Protein AF-A0A8D8L890-F1 (afdb_monomer_lite)

Organism: Culex pipiens (NCBI:txid7175)

Structure (mmCIF, N/CA/C/O backbone):
data_AF-A0A8D8L890-F1
#
_entry.id   AF-A0A8D8L890-F1
#
loop_
_atom_site.group_PDB
_atom_site.id
_atom_site.type_symbol
_atom_site.label_atom_id
_atom_site.label_alt_id
_atom_site.label_comp_id
_atom_site.label_asym_id
_atom_site.label_entity_id
_atom_site.label_seq_id
_atom_site.pdbx_PDB_ins_code
_atom_site.Cartn_x
_atom_site.Cartn_y
_atom_site.Cartn_z
_atom_site.occupancy
_atom_site.B_iso_or_equiv
_atom_site.auth_seq_id
_atom_site.auth_comp_id
_atom_site.auth_asym_id
_atom_site.auth_atom_id
_atom_site.pdbx_PDB_model_num
ATOM 1 N N . MET A 1 1 ? -13.512 -11.498 40.463 1.00 45.47 1 MET A N 1
ATOM 2 C CA . MET A 1 1 ? -13.436 -10.130 41.010 1.00 45.47 1 MET A CA 1
ATOM 3 C C . MET A 1 1 ? -12.310 -10.148 42.017 1.00 45.47 1 MET A C 1
ATOM 5 O O . MET A 1 1 ? -12.462 -10.772 43.056 1.00 45.47 1 MET A O 1
ATOM 9 N N . GLU A 1 2 ? -11.150 -9.631 41.629 1.00 59.88 2 GLU A N 1
ATOM 10 C CA . GLU A 1 2 ? -9.946 -9.632 42.463 1.00 59.88 2 GLU A CA 1
ATOM 11 C C . GLU A 1 2 ? -10.180 -8.802 43.730 1.00 59.88 2 GLU A C 1
ATOM 13 O O . GLU A 1 2 ? -10.903 -7.803 43.704 1.00 59.88 2 GLU A O 1
ATOM 18 N N . ASN A 1 3 ? -9.618 -9.264 44.846 1.00 72.50 3 ASN A N 1
ATOM 19 C CA . ASN A 1 3 ? -9.772 -8.661 46.165 1.00 72.50 3 ASN A CA 1
ATOM 20 C C . ASN A 1 3 ? -9.131 -7.269 46.182 1.00 72.50 3 ASN A C 1
ATOM 22 O O . ASN A 1 3 ? -7.937 -7.126 46.424 1.00 72.50 3 ASN A O 1
ATOM 26 N N . ILE A 1 4 ? -9.938 -6.246 45.911 1.00 77.44 4 ILE A N 1
ATOM 27 C CA . ILE A 1 4 ? -9.548 -4.845 46.071 1.00 77.44 4 ILE A CA 1
ATOM 28 C C . ILE A 1 4 ? -9.269 -4.629 47.567 1.00 77.44 4 ILE A C 1
ATOM 30 O O . ILE A 1 4 ? -10.195 -4.833 48.362 1.00 77.44 4 ILE A O 1
ATOM 34 N N . PRO A 1 5 ? -8.047 -4.246 47.977 1.00 76.25 5 PRO A N 1
ATOM 35 C CA . PRO A 1 5 ? -7.754 -3.976 49.381 1.00 76.25 5 PRO A CA 1
ATOM 36 C C . PRO A 1 5 ? -8.596 -2.788 49.853 1.00 76.25 5 PRO A C 1
ATOM 38 O O . PRO A 1 5 ? -8.708 -1.773 49.163 1.00 76.25 5 PRO A O 1
ATOM 41 N N . ARG A 1 6 ? -9.242 -2.927 51.013 1.00 79.00 6 ARG A N 1
ATOM 42 C CA . ARG A 1 6 ? -10.158 -1.901 51.545 1.00 79.00 6 ARG A CA 1
ATOM 43 C C . ARG A 1 6 ? -9.638 -1.224 52.806 1.00 79.00 6 ARG A C 1
ATOM 45 O O . ARG A 1 6 ? -10.144 -0.160 53.151 1.00 79.00 6 ARG A O 1
ATOM 52 N N . THR A 1 7 ? -8.657 -1.815 53.483 1.00 89.19 7 THR A N 1
ATOM 53 C CA . THR A 1 7 ? -8.049 -1.248 54.690 1.00 89.19 7 THR A CA 1
ATOM 54 C C . THR A 1 7 ? -6.657 -0.696 54.389 1.00 89.19 7 THR A C 1
ATOM 56 O O . THR A 1 7 ? -6.015 -1.086 53.414 1.00 89.19 7 THR A O 1
ATOM 59 N N . HIS A 1 8 ? -6.192 0.244 55.215 1.00 84.38 8 HIS A N 1
ATOM 60 C CA . HIS A 1 8 ? -4.873 0.858 55.052 1.00 84.38 8 HIS A CA 1
ATOM 61 C C . HIS A 1 8 ? -3.741 -0.176 55.159 1.00 84.38 8 HIS A C 1
ATOM 63 O O . HIS A 1 8 ? -2.825 -0.160 54.342 1.00 84.38 8 HIS A O 1
ATOM 69 N N . GLU A 1 9 ? -3.861 -1.122 56.092 1.00 89.06 9 GLU A N 1
ATOM 70 C CA . GLU A 1 9 ? -2.889 -2.200 56.300 1.00 89.06 9 GLU A CA 1
ATOM 71 C C . GLU A 1 9 ? -2.805 -3.144 55.088 1.00 89.06 9 GLU A C 1
ATOM 73 O O . GLU A 1 9 ? -1.706 -3.498 54.658 1.00 89.06 9 GLU A O 1
ATOM 78 N N . ASP A 1 10 ? -3.944 -3.481 54.469 1.00 87.31 10 ASP A N 1
ATOM 79 C CA . ASP A 1 10 ? -3.977 -4.311 53.256 1.00 87.31 10 ASP A CA 1
ATOM 80 C C . ASP A 1 10 ? -3.297 -3.614 52.066 1.00 87.31 10 ASP A C 1
ATOM 82 O O . ASP A 1 10 ? -2.598 -4.248 51.271 1.00 87.31 10 ASP A O 1
ATOM 86 N N . ILE A 1 11 ? -3.486 -2.295 51.943 1.00 88.62 11 ILE A N 1
ATOM 87 C CA . ILE A 1 11 ? -2.862 -1.483 50.892 1.00 88.62 11 ILE A CA 1
ATOM 88 C C . ILE A 1 11 ? -1.343 -1.431 51.101 1.00 88.62 11 ILE A C 1
ATOM 90 O O . ILE A 1 11 ? -0.586 -1.598 50.145 1.00 88.62 11 ILE A O 1
ATOM 94 N N . GLU A 1 12 ? -0.873 -1.244 52.335 1.00 91.56 12 GLU A N 1
ATOM 95 C CA . GLU A 1 12 ? 0.561 -1.234 52.642 1.00 91.56 12 GLU A CA 1
ATOM 96 C C . GLU A 1 12 ? 1.234 -2.589 52.392 1.00 91.56 12 GLU A C 1
ATOM 98 O O . GLU A 1 12 ? 2.345 -2.636 51.852 1.00 91.56 12 GLU A O 1
ATOM 103 N N . ALA A 1 13 ? 0.565 -3.691 52.742 1.00 90.31 13 ALA A N 1
ATOM 104 C CA . ALA A 1 13 ? 1.042 -5.038 52.441 1.00 90.31 13 ALA A CA 1
ATOM 105 C C . ALA A 1 13 ? 1.170 -5.251 50.924 1.00 90.31 13 ALA A C 1
ATOM 107 O O . ALA A 1 13 ? 2.227 -5.663 50.442 1.00 90.31 13 ALA A O 1
ATOM 108 N N . GLN A 1 14 ? 0.151 -4.855 50.154 1.00 88.62 14 GLN A N 1
ATOM 109 C CA . GLN A 1 14 ? 0.188 -4.952 48.696 1.00 88.62 14 GLN A CA 1
ATOM 110 C C . GLN A 1 14 ? 1.292 -4.078 48.079 1.00 88.62 14 GLN A C 1
ATOM 112 O O . GLN A 1 14 ? 1.954 -4.497 47.130 1.00 88.62 14 GLN A O 1
ATOM 117 N N . ILE A 1 15 ? 1.531 -2.876 48.615 1.00 92.25 15 ILE A N 1
ATOM 118 C CA . ILE A 1 15 ? 2.613 -1.999 48.148 1.00 92.25 15 ILE A CA 1
ATOM 119 C C . ILE A 1 15 ? 3.979 -2.657 48.376 1.00 92.25 15 ILE A C 1
ATOM 121 O O . ILE A 1 15 ? 4.809 -2.636 47.463 1.00 92.25 15 ILE A O 1
ATOM 125 N N . ARG A 1 16 ? 4.218 -3.275 49.543 1.00 92.75 16 ARG A N 1
ATOM 126 C CA . ARG A 1 16 ? 5.471 -4.011 49.800 1.00 92.75 16 ARG A CA 1
ATOM 127 C C . ARG A 1 16 ? 5.656 -5.175 48.829 1.00 92.75 16 ARG A C 1
ATOM 129 O O . ARG A 1 16 ? 6.749 -5.326 48.284 1.00 92.75 16 ARG A O 1
ATOM 136 N N . ASP A 1 17 ? 4.597 -5.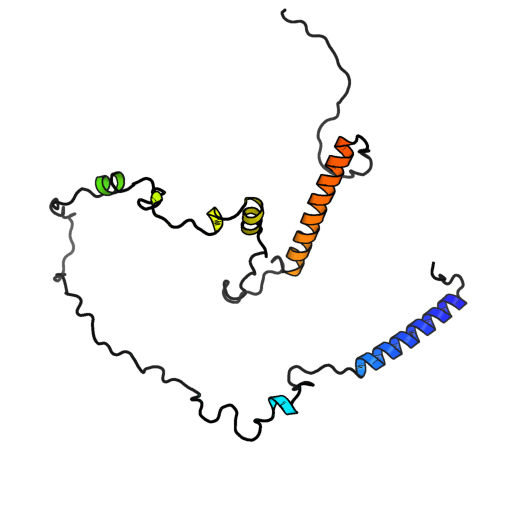932 48.561 1.00 92.25 17 ASP A N 1
ATOM 137 C CA . ASP A 1 17 ? 4.635 -7.063 47.627 1.00 92.25 17 ASP A CA 1
ATOM 138 C C . ASP A 1 17 ? 4.877 -6.625 46.176 1.00 92.25 17 ASP A C 1
ATOM 140 O O . ASP A 1 17 ? 5.587 -7.285 45.418 1.00 92.25 17 ASP A O 1
ATOM 144 N N . ILE A 1 18 ? 4.310 -5.491 45.760 1.00 93.38 18 ILE A N 1
ATOM 145 C CA . ILE A 1 18 ? 4.567 -4.922 44.431 1.00 93.38 18 ILE A CA 1
ATOM 146 C C . ILE A 1 18 ? 6.019 -4.439 44.332 1.00 93.38 18 ILE A C 1
ATOM 148 O O . ILE A 1 18 ? 6.672 -4.640 43.305 1.00 93.38 18 ILE A O 1
ATOM 152 N N . GLN A 1 19 ? 6.552 -3.824 45.390 1.00 93.56 19 GLN A N 1
ATOM 153 C CA . GLN A 1 19 ? 7.936 -3.351 45.418 1.00 93.56 19 GLN A CA 1
ATOM 154 C C . GLN A 1 19 ? 8.950 -4.503 45.395 1.00 93.56 19 GLN A C 1
ATOM 156 O O . GLN A 1 19 ? 9.943 -4.406 44.668 1.00 93.56 19 GLN A O 1
ATOM 161 N N . SER A 1 20 ? 8.705 -5.596 46.127 1.00 94.00 20 SER A N 1
ATOM 162 C CA . SER A 1 20 ? 9.570 -6.784 46.101 1.00 94.00 20 SER A CA 1
ATOM 163 C C . SER A 1 20 ? 9.571 -7.443 44.720 1.00 94.00 20 SER A C 1
ATOM 165 O O . SER A 1 20 ? 10.640 -7.613 44.131 1.00 94.00 20 SER A O 1
ATOM 167 N N . LYS A 1 21 ? 8.391 -7.673 44.128 1.00 92.44 21 LYS A N 1
ATOM 168 C CA . LYS A 1 21 ? 8.256 -8.221 42.767 1.00 92.44 21 LYS A CA 1
ATOM 169 C C . LYS A 1 21 ? 8.934 -7.351 41.715 1.00 92.44 21 LYS A C 1
ATOM 171 O O . LYS A 1 21 ? 9.620 -7.857 40.832 1.00 92.44 21 LYS A O 1
ATOM 176 N N . LYS A 1 22 ? 8.795 -6.025 41.809 1.00 92.88 22 LYS A N 1
ATOM 177 C CA . LYS A 1 22 ? 9.459 -5.099 40.879 1.00 92.88 22 LYS A CA 1
ATOM 178 C C . LYS A 1 22 ? 10.984 -5.191 40.980 1.00 92.88 22 LYS A C 1
ATOM 180 O O . LYS A 1 22 ? 11.665 -5.117 39.958 1.00 92.88 22 LYS A O 1
ATOM 185 N N . LYS A 1 23 ? 11.522 -5.359 42.191 1.00 92.19 23 LYS A N 1
ATOM 186 C CA . LYS A 1 23 ? 12.962 -5.538 42.412 1.00 92.19 23 LYS A CA 1
ATOM 187 C C . LYS A 1 23 ? 13.462 -6.854 41.813 1.00 92.19 23 LYS A C 1
ATOM 189 O O . LYS A 1 23 ? 14.513 -6.852 41.183 1.00 92.19 23 LYS A O 1
ATOM 194 N N . GLU A 1 24 ? 12.707 -7.938 41.964 1.00 89.44 24 GLU A N 1
ATOM 195 C CA . GLU A 1 24 ? 13.025 -9.241 41.363 1.00 89.44 24 GLU A CA 1
ATOM 196 C C . GLU A 1 24 ? 13.014 -9.181 39.832 1.00 89.44 24 GLU A C 1
ATOM 198 O O . GLU A 1 24 ? 13.992 -9.577 39.203 1.00 89.44 24 GLU A O 1
ATOM 203 N N . ILE A 1 25 ? 11.978 -8.588 39.229 1.00 86.12 25 ILE A N 1
ATOM 204 C CA . ILE A 1 25 ? 11.881 -8.419 37.769 1.00 86.12 25 ILE A CA 1
ATOM 205 C C . ILE A 1 25 ? 13.034 -7.559 37.239 1.00 86.12 25 ILE A C 1
ATOM 207 O O . ILE A 1 25 ? 13.639 -7.888 36.223 1.00 86.12 25 ILE A O 1
ATOM 211 N N . SER A 1 26 ? 13.375 -6.470 37.934 1.00 83.88 26 SER A N 1
ATOM 212 C CA . SER A 1 26 ? 14.495 -5.611 37.541 1.00 83.88 26 SER A CA 1
ATOM 213 C C . SER A 1 26 ? 15.850 -6.305 37.690 1.00 83.88 26 SER A C 1
ATOM 215 O O . SER A 1 26 ? 16.759 -6.005 36.921 1.00 83.88 26 SER A O 1
ATOM 217 N N . ALA A 1 27 ? 16.007 -7.193 38.674 1.00 82.81 27 ALA A N 1
ATOM 218 C CA . ALA A 1 27 ? 17.222 -7.980 38.848 1.00 82.81 27 ALA A CA 1
ATOM 219 C C . ALA A 1 27 ? 17.349 -9.059 37.766 1.00 82.81 27 ALA A C 1
ATOM 221 O O . ALA A 1 27 ? 18.455 -9.309 37.295 1.00 82.81 27 ALA A O 1
ATOM 222 N N . GLU A 1 28 ? 16.237 -9.661 37.343 1.00 78.56 28 GLU A N 1
ATOM 223 C CA . GLU A 1 28 ? 16.225 -10.650 36.264 1.00 78.56 28 GLU A CA 1
ATOM 224 C C . GLU A 1 28 ? 16.489 -9.999 34.900 1.00 78.56 28 GLU A C 1
ATOM 226 O O . GLU A 1 28 ? 17.364 -10.444 34.162 1.00 78.56 28 GLU A O 1
ATOM 231 N N . ALA A 1 29 ? 15.862 -8.852 34.626 1.00 76.31 29 ALA A N 1
ATOM 232 C CA . ALA A 1 29 ? 16.130 -8.056 33.428 1.00 76.31 29 ALA A CA 1
ATOM 233 C C . ALA A 1 29 ? 17.578 -7.528 33.357 1.00 76.31 29 ALA A C 1
ATOM 235 O O . ALA A 1 29 ? 18.082 -7.255 32.275 1.00 76.31 29 ALA A O 1
ATOM 236 N N . ALA A 1 30 ? 18.265 -7.384 34.496 1.00 72.62 30 ALA A N 1
ATOM 237 C CA . ALA A 1 30 ? 19.676 -6.996 34.536 1.00 72.62 30 ALA A CA 1
ATOM 238 C C . ALA A 1 30 ? 20.644 -8.168 34.275 1.00 72.62 30 ALA A C 1
ATOM 240 O O . ALA A 1 30 ? 21.813 -7.930 33.955 1.00 72.62 30 ALA A O 1
ATOM 241 N N . LYS A 1 31 ? 20.187 -9.418 34.436 1.00 71.75 31 LYS A N 1
ATOM 242 C CA . LYS A 1 31 ? 20.950 -10.621 34.064 1.00 71.75 31 LYS A CA 1
ATOM 243 C C . LYS A 1 31 ? 20.852 -10.892 32.567 1.00 71.75 31 LYS A C 1
ATOM 245 O O . LYS A 1 31 ? 21.854 -11.281 31.975 1.00 71.75 31 LYS A O 1
ATOM 250 N N . ASP A 1 32 ? 19.700 -10.599 31.968 1.00 70.31 32 ASP A N 1
ATOM 251 C CA . ASP A 1 32 ? 19.502 -10.568 30.518 1.00 70.31 32 ASP A CA 1
ATOM 252 C C . ASP A 1 32 ? 20.129 -9.298 29.923 1.00 70.31 32 ASP A C 1
ATOM 254 O O . ASP A 1 32 ? 19.474 -8.358 29.466 1.00 70.31 32 ASP A O 1
ATOM 258 N N . LYS A 1 33 ? 21.462 -9.250 29.939 1.00 67.38 33 LYS A N 1
ATOM 259 C CA . LYS A 1 33 ? 22.203 -8.317 29.095 1.00 67.38 33 LYS A CA 1
ATOM 260 C C . LYS A 1 33 ? 22.031 -8.811 27.665 1.00 67.38 33 LYS A C 1
ATOM 262 O O . LYS A 1 33 ? 22.733 -9.718 27.234 1.00 67.38 33 LYS A O 1
ATOM 267 N N . GLY A 1 34 ? 21.041 -8.261 26.967 1.00 68.44 34 GLY A N 1
ATOM 268 C CA . GLY A 1 34 ? 20.844 -8.523 25.546 1.00 68.44 34 GLY A CA 1
ATOM 269 C C . GLY A 1 34 ? 22.137 -8.320 24.749 1.00 68.44 34 GLY A C 1
ATOM 270 O O . GLY A 1 34 ? 23.074 -7.657 25.193 1.00 68.44 34 GLY A O 1
ATOM 271 N N . VAL A 1 35 ? 22.185 -8.891 23.553 1.00 72.69 35 VAL A N 1
ATOM 272 C CA . VAL A 1 35 ? 23.368 -8.837 22.689 1.00 72.69 35 VAL A CA 1
ATOM 273 C C . VAL A 1 35 ? 23.616 -7.426 22.159 1.00 72.69 35 VAL A C 1
ATOM 275 O O . VAL A 1 35 ? 22.732 -6.804 21.565 1.00 72.69 35 VAL A O 1
ATOM 278 N N . GLY A 1 36 ? 24.819 -6.904 22.411 1.00 76.25 36 GLY A N 1
ATOM 279 C CA . GLY A 1 36 ? 25.240 -5.582 21.957 1.00 76.25 36 GLY A CA 1
ATOM 280 C C . GLY A 1 36 ? 25.431 -5.525 20.440 1.00 76.25 36 GLY A C 1
ATOM 281 O O . GLY A 1 36 ? 25.786 -6.512 19.809 1.00 76.25 36 GLY A O 1
ATOM 282 N N . LEU A 1 37 ? 25.248 -4.344 19.841 1.00 71.00 37 LEU A N 1
ATOM 283 C CA . LEU A 1 37 ? 25.348 -4.134 18.384 1.00 71.00 37 LEU A CA 1
ATOM 284 C C . LEU A 1 37 ? 26.712 -4.535 17.782 1.00 71.00 37 LEU A C 1
ATOM 286 O O . LEU A 1 37 ? 26.797 -4.861 16.603 1.00 71.00 37 LEU A O 1
ATOM 290 N N . LEU A 1 38 ? 27.773 -4.490 18.587 1.00 65.69 38 LEU A N 1
ATOM 291 C CA . LEU A 1 38 ? 29.140 -4.866 18.207 1.00 65.69 38 LEU A CA 1
ATOM 292 C C . LEU A 1 38 ? 29.535 -6.266 18.697 1.00 65.69 38 LEU A C 1
ATOM 294 O O . LEU A 1 38 ? 30.651 -6.708 18.443 1.00 65.69 38 LEU A O 1
ATOM 298 N N . GLU A 1 39 ? 28.650 -6.946 19.420 1.00 67.00 39 GLU A N 1
ATOM 299 C CA . GLU A 1 39 ? 28.920 -8.247 20.012 1.00 67.00 39 GLU A CA 1
ATOM 300 C C . GLU A 1 39 ? 28.276 -9.325 19.140 1.00 67.00 39 GLU A C 1
ATOM 302 O O . GLU 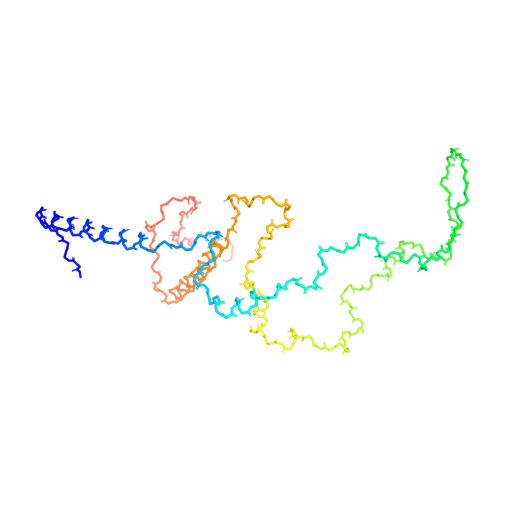A 1 39 ? 27.071 -9.307 18.873 1.00 67.00 39 GLU A O 1
ATOM 307 N N . SER A 1 40 ? 29.087 -10.261 18.647 1.00 63.84 40 SER A N 1
ATOM 308 C CA . SER A 1 40 ? 28.571 -11.444 17.966 1.00 63.84 40 SER A CA 1
ATOM 309 C C . SER A 1 40 ? 27.760 -12.232 18.986 1.00 63.84 40 SER A C 1
ATOM 311 O O . SER A 1 40 ? 28.323 -12.793 19.923 1.00 63.84 40 SER A O 1
ATOM 313 N N . GLY A 1 41 ? 26.439 -12.187 18.848 1.00 70.56 41 GLY A N 1
ATOM 314 C CA . GLY A 1 41 ? 25.532 -12.791 19.810 1.00 70.56 41 GLY A CA 1
ATOM 315 C C . GLY A 1 41 ? 25.616 -14.313 19.915 1.00 70.56 41 GLY A C 1
ATOM 316 O O . GLY A 1 41 ? 26.536 -14.945 19.407 1.00 70.56 41 GLY A O 1
ATOM 317 N N . TYR A 1 42 ? 24.608 -14.909 20.550 1.00 68.19 42 TYR A N 1
ATOM 318 C CA . TYR A 1 42 ? 24.476 -16.356 20.769 1.00 68.19 42 TYR A CA 1
ATOM 319 C C . TYR A 1 42 ? 24.093 -17.132 19.494 1.00 68.19 42 TYR A C 1
ATOM 321 O O . TYR A 1 42 ? 23.112 -17.872 19.476 1.00 68.19 42 TYR A O 1
ATOM 329 N N . TYR A 1 43 ? 24.817 -16.918 18.400 1.00 72.31 43 TYR A N 1
ATOM 330 C CA . TYR A 1 43 ? 24.648 -17.682 17.167 1.00 72.31 43 TYR A CA 1
ATOM 331 C C . TYR A 1 43 ? 25.475 -18.970 17.236 1.00 72.31 43 TYR A C 1
ATOM 333 O O . TYR A 1 43 ? 26.487 -18.998 17.934 1.00 72.31 43 TYR A O 1
ATOM 341 N N . ASP A 1 44 ? 25.068 -20.009 16.493 1.00 70.94 44 ASP A N 1
ATOM 342 C CA . ASP A 1 44 ? 25.800 -21.279 16.354 1.00 70.94 44 ASP A CA 1
ATOM 343 C C . ASP A 1 44 ? 27.157 -21.044 15.664 1.00 70.94 44 ASP A C 1
ATOM 345 O O . ASP A 1 44 ? 27.342 -21.313 14.473 1.00 70.94 44 ASP A O 1
ATOM 349 N N . ALA A 1 45 ? 28.116 -20.488 16.405 1.00 68.12 45 ALA A N 1
ATOM 350 C CA . ALA A 1 45 ? 29.470 -20.225 15.941 1.00 68.12 45 ALA A CA 1
ATOM 351 C C . ALA A 1 45 ? 30.111 -21.529 15.460 1.00 68.12 45 ALA A C 1
ATOM 353 O O . ALA A 1 45 ? 30.739 -21.566 14.421 1.00 68.12 45 ALA A O 1
ATOM 354 N N . ASP A 1 46 ? 29.829 -22.647 16.105 1.00 67.44 46 ASP A N 1
ATOM 355 C CA . ASP A 1 46 ? 30.323 -23.969 15.733 1.00 67.44 46 ASP A CA 1
ATOM 356 C C . ASP A 1 46 ? 29.903 -24.372 14.303 1.00 67.44 46 ASP A C 1
ATOM 358 O O . ASP A 1 46 ? 30.625 -25.088 13.607 1.00 67.44 46 ASP A O 1
ATOM 362 N N . LEU A 1 47 ? 28.741 -23.886 13.847 1.00 69.81 47 LEU A N 1
ATOM 363 C CA . LEU A 1 47 ? 28.180 -24.169 12.526 1.00 69.81 47 LEU A CA 1
ATOM 364 C C . LEU A 1 47 ? 28.615 -23.140 11.469 1.00 69.81 47 LEU A C 1
ATOM 366 O O . LEU A 1 47 ? 28.834 -23.500 10.313 1.00 69.81 47 LEU A O 1
ATOM 370 N N . TYR A 1 48 ? 28.764 -21.867 11.852 1.00 69.00 48 TYR A N 1
ATOM 371 C CA . TYR A 1 48 ? 29.056 -20.751 10.933 1.00 69.00 48 TYR A CA 1
ATOM 372 C C . TYR A 1 48 ? 30.513 -20.235 10.978 1.00 69.00 48 TYR A C 1
ATOM 374 O O . TYR A 1 48 ? 30.946 -19.484 10.091 1.00 69.00 48 TYR A O 1
ATOM 382 N N . ASP A 1 49 ? 31.282 -20.648 11.983 1.00 64.31 49 ASP A N 1
ATOM 383 C CA . ASP A 1 49 ? 32.708 -20.370 12.210 1.00 64.31 49 ASP A CA 1
ATOM 384 C C . ASP A 1 49 ? 33.605 -21.573 11.871 1.00 64.31 49 ASP A C 1
ATOM 386 O O . ASP A 1 49 ? 34.827 -21.473 11.890 1.00 64.31 49 ASP A O 1
ATOM 390 N N . GLY A 1 50 ? 33.030 -22.686 11.394 1.00 56.22 50 GLY A N 1
ATOM 391 C CA . GLY A 1 50 ? 33.766 -23.820 10.806 1.00 56.22 50 GLY A CA 1
ATOM 392 C C . GLY A 1 50 ? 34.626 -23.476 9.571 1.00 56.22 50 GLY A C 1
ATOM 393 O O . GLY A 1 50 ? 35.260 -24.355 8.991 1.00 56.22 50 GLY A O 1
ATOM 394 N N . ALA A 1 51 ? 34.676 -22.200 9.177 1.00 57.53 51 ALA A N 1
ATOM 395 C CA . ALA A 1 51 ? 35.570 -21.638 8.167 1.00 57.53 51 ALA A CA 1
ATOM 396 C C . ALA A 1 51 ? 36.577 -20.615 8.745 1.00 57.53 51 ALA A C 1
ATOM 398 O O . ALA A 1 51 ? 37.169 -19.849 7.993 1.00 57.53 51 ALA A O 1
ATOM 399 N N . ALA A 1 52 ? 36.815 -20.590 10.061 1.00 57.81 52 ALA A N 1
ATOM 400 C CA . ALA A 1 52 ? 37.811 -19.719 10.702 1.00 57.81 52 ALA A CA 1
ATOM 401 C C . ALA A 1 52 ? 39.279 -20.092 10.402 1.00 57.81 52 ALA A C 1
ATOM 403 O O . ALA A 1 52 ? 40.195 -19.420 10.866 1.00 57.81 52 ALA A O 1
ATOM 404 N N . GLY A 1 53 ? 39.531 -21.160 9.635 1.00 58.12 53 GLY A N 1
ATOM 405 C CA . GLY A 1 53 ? 40.887 -21.585 9.260 1.00 58.12 53 GLY A CA 1
ATOM 406 C C . GLY A 1 53 ? 41.358 -21.127 7.876 1.00 58.12 53 GLY A C 1
ATOM 407 O O . GLY A 1 53 ? 42.555 -21.175 7.604 1.00 58.12 53 GLY A O 1
ATOM 408 N N . LYS A 1 54 ? 40.446 -20.713 6.991 1.00 62.22 54 LYS A N 1
ATOM 409 C CA . LYS A 1 54 ? 40.756 -20.220 5.640 1.00 62.22 54 LYS A CA 1
ATOM 410 C C . LYS A 1 54 ? 39.799 -19.085 5.353 1.00 62.22 54 LYS A C 1
ATOM 412 O O . LYS A 1 54 ? 38.589 -19.291 5.415 1.00 62.22 54 LYS A O 1
ATOM 417 N N . GLY A 1 55 ? 40.334 -17.883 5.157 1.00 68.56 55 GLY A N 1
ATOM 418 C CA . GLY A 1 55 ? 39.533 -16.666 5.100 1.00 68.56 55 GLY A CA 1
ATOM 419 C C . GLY A 1 55 ? 38.373 -16.854 4.128 1.00 68.56 55 GLY A C 1
ATOM 420 O O . GLY A 1 55 ? 38.583 -17.256 2.990 1.00 68.56 55 GLY A O 1
ATOM 421 N N . LYS A 1 56 ? 37.143 -16.547 4.552 1.00 69.19 56 LYS A N 1
ATOM 422 C CA . LYS A 1 56 ? 35.931 -16.639 3.707 1.00 69.19 56 LYS A CA 1
ATOM 423 C C . LYS A 1 56 ? 36.060 -15.831 2.398 1.00 69.19 56 LYS A C 1
ATOM 425 O O . LYS A 1 56 ? 35.276 -16.003 1.474 1.00 69.19 56 LYS A O 1
ATOM 430 N N . TYR A 1 57 ? 37.061 -14.955 2.359 1.00 71.19 57 TYR A N 1
ATOM 431 C CA . TYR A 1 57 ? 37.426 -14.013 1.311 1.00 71.19 57 TYR A CA 1
ATOM 432 C C . TYR A 1 57 ? 38.766 -14.354 0.615 1.00 71.19 57 TYR A C 1
ATOM 434 O O . TYR A 1 57 ? 39.198 -13.600 -0.254 1.00 71.19 57 TYR A O 1
ATOM 442 N N . GLU A 1 58 ? 39.438 -15.464 0.950 1.00 74.25 58 GLU A N 1
ATOM 443 C CA . GLU A 1 58 ? 40.618 -15.928 0.202 1.00 74.25 58 GLU A CA 1
ATOM 444 C C . GLU A 1 58 ? 40.205 -16.308 -1.228 1.00 74.25 58 GLU A C 1
ATOM 446 O O . GLU A 1 58 ? 39.438 -17.245 -1.436 1.00 74.25 58 GLU A O 1
ATOM 451 N N . GLY A 1 59 ? 40.705 -15.563 -2.219 1.00 75.19 59 GLY A N 1
ATOM 452 C CA . GLY A 1 59 ? 40.431 -15.788 -3.645 1.00 75.19 59 GLY A CA 1
ATOM 453 C C . GLY A 1 59 ? 39.408 -14.838 -4.269 1.00 75.19 59 GLY A C 1
ATOM 454 O O . GLY A 1 59 ? 39.221 -14.875 -5.484 1.00 75.19 59 GLY A O 1
ATOM 455 N N . TYR A 1 60 ? 38.790 -13.954 -3.483 1.00 80.44 60 TYR A N 1
ATOM 456 C CA . TYR A 1 60 ? 37.948 -12.894 -4.031 1.00 80.44 60 TYR A CA 1
ATOM 457 C C . TYR A 1 60 ? 38.777 -11.654 -4.355 1.00 80.44 60 TYR A C 1
ATOM 459 O O . TYR A 1 60 ? 39.626 -11.219 -3.576 1.00 80.44 60 TYR A O 1
ATOM 467 N N . VAL A 1 61 ? 38.498 -11.066 -5.513 1.00 78.56 61 VAL A N 1
ATOM 468 C CA . VAL A 1 61 ? 39.062 -9.783 -5.922 1.00 78.56 61 VAL A CA 1
ATOM 469 C C . VAL A 1 61 ? 38.292 -8.678 -5.198 1.00 78.56 61 VAL A C 1
ATOM 471 O O . VAL A 1 61 ? 37.079 -8.559 -5.345 1.00 78.56 61 VAL A O 1
ATOM 474 N N . THR A 1 62 ? 38.985 -7.876 -4.391 1.00 77.12 62 THR A N 1
ATOM 475 C CA . THR A 1 62 ? 38.372 -6.820 -3.565 1.00 77.12 62 THR A CA 1
ATOM 476 C C . THR A 1 62 ? 38.160 -5.494 -4.302 1.00 77.12 62 THR A C 1
ATOM 478 O O . THR A 1 62 ? 37.627 -4.555 -3.716 1.00 77.12 62 THR A O 1
ATOM 481 N N . SER A 1 63 ? 38.535 -5.399 -5.583 1.00 78.06 63 SER A N 1
ATOM 482 C CA . SER A 1 63 ? 38.266 -4.230 -6.429 1.00 78.06 63 SER A CA 1
ATOM 483 C C . SER A 1 63 ? 38.242 -4.582 -7.918 1.00 78.06 63 SER A C 1
ATOM 485 O O . SER A 1 63 ? 39.176 -5.210 -8.412 1.00 78.06 63 SER A O 1
ATOM 487 N N . ILE A 1 64 ? 37.219 -4.121 -8.640 1.00 74.62 64 ILE A N 1
ATOM 488 C CA . ILE A 1 64 ? 37.128 -4.199 -10.107 1.00 74.62 64 ILE A CA 1
ATOM 489 C C . ILE A 1 64 ? 37.783 -2.937 -10.691 1.00 74.62 64 ILE A C 1
ATOM 491 O O . ILE A 1 64 ? 37.587 -1.843 -10.157 1.00 74.62 64 ILE A O 1
ATOM 495 N N . ALA A 1 65 ? 38.593 -3.083 -11.744 1.00 74.81 65 ALA A N 1
ATOM 496 C CA . ALA A 1 65 ? 39.238 -1.956 -12.411 1.00 74.81 65 ALA A CA 1
ATOM 497 C C . ALA A 1 65 ? 38.169 -1.028 -13.032 1.00 74.81 65 ALA A C 1
ATOM 499 O O . ALA A 1 65 ? 37.288 -1.528 -13.726 1.00 74.81 65 ALA A O 1
ATOM 500 N N . PRO A 1 66 ? 38.218 0.303 -12.832 1.00 67.81 66 PRO A N 1
ATOM 501 C CA . PRO A 1 66 ? 37.173 1.206 -13.326 1.00 67.81 66 PRO A CA 1
ATOM 502 C C . PRO A 1 66 ? 37.107 1.386 -14.851 1.00 67.81 66 PRO A C 1
ATOM 504 O O . PRO A 1 66 ? 36.353 2.246 -15.295 1.00 67.81 66 PRO A O 1
ATOM 507 N N . ASN A 1 67 ? 37.938 0.695 -15.640 1.00 62.03 67 ASN A N 1
ATOM 508 C CA . ASN A 1 67 ? 38.184 1.086 -17.030 1.00 62.03 67 ASN A CA 1
ATOM 509 C C . ASN A 1 67 ? 38.530 -0.067 -17.991 1.00 62.03 67 ASN A C 1
ATOM 511 O O . ASN A 1 67 ? 39.239 0.177 -18.963 1.00 62.03 67 ASN A O 1
ATOM 515 N N . ASP A 1 68 ? 38.080 -1.290 -17.711 1.00 63.78 68 ASP A N 1
ATOM 516 C CA . ASP A 1 68 ? 38.151 -2.393 -18.682 1.00 63.78 68 ASP A CA 1
ATOM 517 C C . ASP A 1 68 ? 36.762 -2.555 -19.320 1.00 63.78 68 ASP A C 1
ATOM 519 O O . ASP A 1 68 ? 35.768 -2.627 -18.596 1.00 63.78 68 ASP A O 1
ATOM 523 N N . ASP A 1 69 ? 36.730 -2.568 -20.654 1.00 56.91 69 ASP A N 1
ATOM 524 C CA . ASP A 1 69 ? 35.580 -2.781 -21.553 1.00 56.91 69 ASP A CA 1
ATOM 525 C C . ASP A 1 69 ? 34.770 -1.541 -21.995 1.00 56.91 69 ASP A C 1
ATOM 527 O O . ASP A 1 69 ? 33.541 -1.493 -21.922 1.00 56.91 69 ASP A O 1
ATOM 531 N N . VAL A 1 70 ? 35.464 -0.557 -22.573 1.00 52.34 70 VAL A N 1
ATOM 532 C CA . VAL A 1 70 ? 34.943 0.163 -23.754 1.00 52.34 70 VAL A CA 1
ATOM 533 C C . VAL A 1 70 ? 35.768 -0.278 -24.961 1.00 52.34 70 VAL A C 1
ATOM 535 O O . VAL A 1 70 ? 36.670 0.429 -25.405 1.00 52.34 70 VAL A O 1
ATOM 538 N N . ASP A 1 71 ? 35.485 -1.489 -25.446 1.00 51.59 71 ASP A N 1
ATOM 539 C CA . ASP A 1 71 ? 35.745 -1.845 -26.842 1.00 51.59 71 ASP A CA 1
ATOM 540 C C . ASP A 1 71 ? 34.827 -0.954 -27.694 1.00 51.59 71 ASP A C 1
ATOM 542 O O . ASP A 1 71 ? 33.625 -1.191 -27.818 1.00 51.59 71 ASP A O 1
ATOM 546 N N . ASP A 1 72 ? 35.396 0.146 -28.182 1.00 54.91 72 ASP A N 1
ATOM 547 C CA . ASP A 1 72 ? 34.780 1.127 -29.081 1.00 54.91 72 ASP A CA 1
ATOM 548 C C . ASP A 1 72 ? 34.899 0.637 -30.533 1.00 54.91 72 ASP A C 1
ATOM 550 O O . ASP A 1 72 ? 35.519 1.277 -31.381 1.00 54.91 72 ASP A O 1
ATOM 554 N N . ASP A 1 73 ? 34.340 -0.543 -30.797 1.00 54.22 73 ASP A N 1
ATOM 555 C CA . ASP A 1 73 ? 34.134 -1.065 -32.142 1.00 54.22 73 ASP A CA 1
ATOM 556 C C . ASP A 1 73 ? 32.620 -1.085 -32.424 1.00 54.22 73 ASP A C 1
ATOM 558 O O . ASP A 1 73 ? 31.860 -1.751 -31.726 1.00 54.22 73 ASP A O 1
ATOM 562 N N . GLU A 1 74 ? 32.216 -0.377 -33.490 1.00 49.97 74 GLU A N 1
ATOM 563 C CA . GLU A 1 74 ? 30.933 -0.480 -34.219 1.00 49.97 74 GLU A CA 1
ATOM 564 C C . GLU A 1 74 ? 29.797 0.514 -33.870 1.00 49.97 74 GLU A C 1
ATOM 566 O O . GLU A 1 74 ? 28.774 0.135 -33.310 1.00 49.97 74 GLU A O 1
ATOM 571 N N . ASP A 1 75 ? 29.890 1.758 -34.373 1.00 44.25 75 ASP A N 1
ATOM 572 C CA . ASP A 1 75 ? 28.768 2.411 -35.090 1.00 44.25 75 ASP A CA 1
ATOM 573 C C . ASP A 1 75 ? 29.274 3.570 -35.982 1.00 44.25 75 ASP A C 1
ATOM 575 O O . ASP A 1 75 ? 29.216 4.749 -35.628 1.00 44.25 75 ASP A O 1
ATOM 579 N N . ASP A 1 76 ? 29.770 3.248 -37.183 1.00 43.25 76 ASP A N 1
ATOM 580 C CA . ASP A 1 76 ? 29.929 4.221 -38.276 1.00 43.25 76 ASP A CA 1
ATOM 581 C C . ASP A 1 76 ? 28.539 4.638 -38.807 1.00 43.25 76 ASP A C 1
ATOM 583 O O . ASP A 1 76 ? 28.095 4.270 -39.901 1.00 43.25 76 ASP A O 1
ATOM 587 N N . GLY A 1 77 ? 27.821 5.436 -38.019 1.00 43.53 77 GLY A N 1
ATOM 588 C CA . GLY A 1 77 ? 26.619 6.143 -38.439 1.00 43.53 77 GLY A CA 1
ATOM 589 C C . GLY A 1 77 ? 26.958 7.250 -39.445 1.00 43.53 77 GLY A C 1
ATOM 590 O O . GLY A 1 77 ? 27.387 8.340 -39.074 1.00 43.53 77 GLY A O 1
ATOM 591 N N . MET A 1 78 ? 26.745 6.973 -40.736 1.00 40.75 78 MET A N 1
ATOM 592 C CA . MET A 1 78 ? 26.806 7.904 -41.880 1.00 40.75 78 MET A CA 1
ATOM 593 C C . MET A 1 78 ? 26.568 9.399 -41.540 1.00 40.75 78 MET A C 1
ATOM 595 O O . MET A 1 78 ? 25.453 9.771 -41.154 1.00 40.75 78 MET A O 1
ATOM 599 N N . PRO A 1 79 ? 27.519 10.316 -41.820 1.00 43.44 79 PRO A N 1
ATOM 600 C CA . PRO A 1 79 ? 27.274 11.750 -41.713 1.00 43.44 79 PRO A CA 1
ATOM 601 C C . PRO A 1 79 ? 26.473 12.252 -42.927 1.00 43.44 79 PRO A C 1
ATOM 603 O O . PRO A 1 79 ? 27.025 12.669 -43.947 1.00 43.44 79 PRO A O 1
ATOM 606 N N . MET A 1 80 ? 25.142 12.269 -42.819 1.00 47.50 80 MET A N 1
ATOM 607 C CA . MET A 1 80 ? 24.291 13.032 -43.740 1.00 47.50 80 MET A CA 1
ATOM 608 C C . MET A 1 80 ? 24.492 14.539 -43.513 1.00 47.50 80 MET A C 1
ATOM 610 O O . MET A 1 80 ? 23.876 15.157 -42.649 1.00 47.50 80 MET A O 1
ATOM 614 N N . GLY A 1 81 ? 25.391 15.114 -44.314 1.00 52.09 81 GLY A N 1
ATOM 615 C CA . GLY A 1 81 ? 25.394 16.495 -44.802 1.00 52.09 81 GLY A CA 1
ATOM 616 C C . GLY A 1 81 ? 24.858 17.586 -43.872 1.00 52.09 81 GLY A C 1
ATOM 617 O O . GLY A 1 81 ? 23.761 18.101 -44.085 1.00 52.09 81 GLY A O 1
ATOM 618 N N . ARG A 1 82 ? 25.690 18.066 -42.943 1.00 45.19 82 ARG A N 1
ATOM 619 C CA . ARG A 1 82 ? 25.551 19.421 -42.387 1.00 45.19 82 ARG A CA 1
ATOM 620 C C . ARG A 1 82 ? 26.821 20.218 -42.661 1.00 45.19 82 ARG A C 1
ATOM 622 O O . ARG A 1 82 ? 27.676 20.390 -41.800 1.00 45.19 82 ARG A O 1
ATOM 629 N N . GLY A 1 83 ? 26.931 20.680 -43.905 1.00 40.81 83 GLY A N 1
ATOM 630 C CA . GLY A 1 83 ? 27.922 21.672 -44.302 1.00 40.81 83 GLY A CA 1
ATOM 631 C C . GLY A 1 83 ? 27.710 22.984 -43.543 1.00 40.81 83 GLY A C 1
ATOM 632 O O . GLY A 1 83 ? 26.633 23.570 -43.601 1.00 40.81 83 GLY A O 1
ATOM 633 N N . GLY A 1 84 ? 28.732 23.357 -42.775 1.00 39.03 84 GLY A N 1
ATOM 634 C CA . GLY A 1 84 ? 29.455 24.623 -42.899 1.00 39.03 84 GLY A CA 1
ATOM 635 C C . GLY A 1 84 ? 28.688 25.948 -42.867 1.00 39.03 84 GLY A C 1
ATOM 636 O O . GLY A 1 84 ? 28.004 26.291 -43.820 1.00 39.03 84 GLY A O 1
ATOM 637 N N . ASP A 1 85 ? 29.027 26.729 -41.835 1.00 36.97 85 ASP A N 1
ATOM 638 C CA . ASP A 1 85 ? 29.528 28.109 -41.971 1.00 36.97 85 ASP A CA 1
ATOM 639 C C . ASP A 1 85 ? 28.525 29.270 -42.206 1.00 36.97 85 ASP A C 1
ATOM 641 O O . ASP A 1 85 ? 27.886 29.413 -43.240 1.00 36.97 85 ASP A O 1
ATOM 645 N N . GLY A 1 86 ? 28.437 30.120 -41.171 1.00 40.59 86 GLY A N 1
ATOM 646 C CA . GLY A 1 86 ? 28.565 31.577 -41.291 1.00 40.59 86 GLY A CA 1
ATOM 647 C C . GLY A 1 86 ? 27.472 32.374 -42.007 1.00 40.59 86 GLY A C 1
ATOM 648 O O . GLY A 1 86 ? 27.505 32.550 -43.217 1.00 40.59 86 GLY A O 1
ATOM 649 N N . GLY A 1 87 ? 26.598 33.040 -41.241 1.00 33.97 87 GLY A N 1
ATOM 650 C CA . GLY A 1 87 ? 25.909 34.233 -41.751 1.00 33.97 87 GLY A CA 1
ATOM 651 C C . GLY A 1 87 ? 24.535 34.496 -41.151 1.00 33.97 87 GLY A C 1
ATOM 652 O O . GLY A 1 87 ? 23.580 33.761 -41.384 1.00 33.97 87 GLY A O 1
ATOM 653 N N . ALA A 1 88 ? 24.430 35.592 -40.402 1.00 44.66 88 ALA A N 1
ATOM 654 C CA . ALA A 1 88 ? 23.169 36.174 -39.971 1.00 44.66 88 ALA A CA 1
ATOM 655 C C . ALA A 1 88 ? 22.289 36.564 -41.173 1.00 44.66 88 ALA A C 1
ATOM 657 O O . ALA A 1 88 ? 22.783 37.116 -42.153 1.00 44.66 88 ALA A O 1
ATOM 658 N N . GLY A 1 89 ? 20.975 36.363 -41.048 1.00 37.66 89 GLY A N 1
ATOM 659 C CA . GLY A 1 89 ? 19.993 36.998 -41.926 1.00 37.66 89 GLY A CA 1
ATOM 660 C C . GLY A 1 89 ? 18.891 36.066 -42.411 1.00 37.66 89 GLY A C 1
ATOM 661 O O . GLY A 1 89 ? 19.095 35.284 -43.328 1.00 37.66 89 GLY A O 1
ATOM 662 N N . GLY A 1 90 ? 17.720 36.207 -41.785 1.00 45.03 90 GLY A N 1
ATOM 663 C CA . GLY A 1 90 ? 16.403 36.238 -42.428 1.00 45.03 90 GLY A CA 1
ATOM 664 C C . GLY A 1 90 ? 16.031 35.173 -43.464 1.00 45.03 90 GLY A C 1
ATOM 665 O O . GLY A 1 90 ? 16.577 35.103 -44.559 1.00 45.03 90 GLY A O 1
ATOM 666 N N . GLY A 1 91 ? 14.932 34.478 -43.179 1.00 38.91 91 GLY A N 1
ATOM 667 C CA . GLY A 1 91 ? 14.084 33.888 -44.211 1.00 38.91 91 GLY A CA 1
ATOM 668 C C . GLY A 1 91 ? 13.777 32.431 -43.934 1.00 38.91 91 GLY A C 1
ATOM 669 O O . GLY A 1 91 ? 14.614 31.561 -44.165 1.00 38.91 91 GLY A O 1
ATOM 670 N N . GLY A 1 92 ? 12.553 32.175 -43.464 1.00 52.59 92 GLY A N 1
ATOM 671 C CA . GLY A 1 92 ? 11.964 30.845 -43.438 1.00 52.59 92 GLY A CA 1
ATOM 672 C C . GLY A 1 92 ? 12.054 30.230 -44.830 1.00 52.59 92 GLY A C 1
ATOM 673 O O . GLY A 1 92 ? 11.351 30.633 -45.754 1.00 52.59 92 GLY A O 1
ATOM 674 N N . ARG A 1 93 ? 12.976 29.283 -44.994 1.00 48.66 93 ARG A N 1
ATOM 675 C CA . ARG A 1 93 ? 13.113 28.532 -46.234 1.00 48.66 93 ARG A CA 1
ATOM 676 C C . ARG A 1 93 ? 12.056 27.447 -46.206 1.00 48.66 93 ARG A C 1
ATOM 678 O O . ARG A 1 93 ? 12.199 26.438 -45.518 1.00 48.66 93 ARG A O 1
ATOM 685 N N . ASN A 1 94 ? 10.991 27.718 -46.949 1.00 57.19 94 ASN A N 1
ATOM 686 C CA . ASN A 1 94 ? 10.028 26.751 -47.445 1.00 57.19 94 ASN A CA 1
ATOM 687 C C . ASN A 1 94 ? 10.797 25.526 -47.952 1.00 57.19 94 ASN A C 1
ATOM 689 O O . ASN A 1 94 ? 11.382 25.549 -49.036 1.00 57.19 94 ASN A O 1
ATOM 693 N N . ARG A 1 95 ? 10.847 24.472 -47.133 1.00 58.50 95 ARG A N 1
ATOM 694 C CA . ARG A 1 95 ? 11.281 23.156 -47.590 1.00 58.50 95 ARG A CA 1
ATOM 695 C C . ARG A 1 95 ? 10.297 22.759 -48.686 1.00 58.50 95 ARG A C 1
ATOM 697 O O . ARG A 1 95 ? 9.090 22.886 -48.482 1.00 58.50 95 ARG A O 1
ATOM 704 N N . ALA A 1 96 ? 10.821 22.382 -49.852 1.00 63.00 96 ALA A N 1
ATOM 705 C CA . ALA A 1 96 ? 10.030 21.928 -50.993 1.00 63.00 96 ALA A CA 1
ATOM 706 C C . ALA A 1 96 ? 8.926 20.963 -50.524 1.00 63.00 96 ALA A C 1
ATOM 708 O O . ALA A 1 96 ? 9.182 20.217 -49.572 1.00 63.00 96 ALA A O 1
ATOM 709 N N . PRO A 1 97 ? 7.726 20.963 -51.140 1.00 60.47 97 PRO A N 1
ATOM 710 C CA . PRO A 1 97 ? 6.693 20.003 -50.783 1.00 60.47 97 PRO A CA 1
ATOM 711 C C . PRO A 1 97 ? 7.265 18.613 -51.043 1.00 60.47 97 PRO A C 1
ATOM 713 O O . PRO A 1 97 ? 7.398 18.175 -52.184 1.00 60.47 97 PRO A O 1
ATOM 716 N N . GLY A 1 98 ? 7.704 17.958 -49.969 1.00 61.41 98 GLY A N 1
ATOM 717 C CA . GLY A 1 98 ? 8.100 16.570 -50.026 1.00 61.41 98 GLY A CA 1
ATOM 718 C C . GLY A 1 98 ? 6.910 15.792 -50.559 1.00 61.41 98 GLY A C 1
ATOM 719 O O . GLY A 1 98 ? 5.764 16.118 -50.254 1.00 61.41 98 GLY A O 1
ATOM 720 N N . TYR A 1 99 ? 7.178 14.760 -51.347 1.00 69.56 99 TYR A N 1
ATOM 721 C CA . TYR A 1 99 ? 6.200 13.775 -51.815 1.00 69.56 99 TYR A CA 1
ATOM 722 C C . TYR A 1 99 ? 5.643 12.917 -50.652 1.00 69.56 99 TYR A C 1
ATOM 724 O O . TYR A 1 99 ? 5.444 11.716 -50.779 1.00 69.56 99 TYR A O 1
ATOM 732 N N . THR A 1 100 ? 5.460 13.528 -49.485 1.00 78.50 100 THR A N 1
ATOM 733 C CA . THR A 1 100 ? 5.022 12.970 -48.213 1.00 78.50 100 THR A CA 1
ATOM 734 C C . THR A 1 100 ? 3.844 13.813 -47.729 1.00 78.50 100 THR A C 1
ATOM 736 O O . THR A 1 100 ? 3.819 15.034 -47.906 1.00 78.50 100 THR A O 1
ATOM 739 N N . ALA A 1 101 ? 2.822 13.149 -47.194 1.00 77.56 101 ALA A N 1
ATOM 740 C CA . ALA A 1 101 ? 1.585 13.797 -46.785 1.00 77.56 101 ALA A CA 1
ATOM 741 C C . ALA A 1 101 ? 1.842 14.865 -45.698 1.00 77.56 101 ALA A C 1
ATOM 743 O O . ALA A 1 101 ? 2.720 14.688 -44.850 1.00 77.56 101 ALA A O 1
ATOM 744 N N . PRO A 1 102 ? 1.085 15.980 -45.689 1.00 83.00 102 PRO A N 1
ATOM 745 C CA . PRO A 1 102 ? 1.214 17.001 -44.655 1.00 83.00 102 PRO A CA 1
ATOM 746 C C . PRO A 1 102 ? 0.933 16.400 -43.272 1.00 83.00 102 PRO A C 1
ATOM 748 O O . PRO A 1 102 ? -0.009 15.627 -43.105 1.00 83.00 102 PRO A O 1
ATOM 751 N N . ALA A 1 103 ? 1.721 16.795 -42.268 1.00 76.50 103 ALA A N 1
ATOM 752 C CA . ALA A 1 103 ? 1.677 16.219 -40.918 1.00 76.50 103 ALA A CA 1
ATOM 753 C C . ALA A 1 103 ? 0.283 16.265 -40.258 1.00 76.50 103 ALA A C 1
ATOM 755 O O . ALA A 1 103 ? -0.047 15.396 -39.459 1.00 76.50 103 ALA A O 1
ATOM 756 N N . ALA A 1 104 ? -0.556 17.236 -40.631 1.00 77.50 104 ALA A N 1
ATOM 757 C CA . ALA A 1 104 ? -1.942 17.313 -40.174 1.00 77.50 104 ALA A CA 1
ATOM 758 C C . ALA A 1 104 ? -2.796 16.118 -40.647 1.00 77.50 104 ALA A C 1
ATOM 760 O O . ALA A 1 104 ? -3.564 15.580 -39.862 1.00 77.50 104 ALA A O 1
ATOM 761 N N . LEU A 1 105 ? -2.617 15.657 -41.893 1.00 76.50 105 LEU A N 1
ATOM 762 C CA . LEU A 1 105 ? -3.354 14.505 -42.432 1.00 76.50 105 LEU A CA 1
ATOM 763 C C . LEU A 1 105 ? -2.821 13.169 -41.899 1.00 76.50 105 LEU A C 1
ATOM 765 O O . LEU A 1 105 ? -3.579 12.215 -41.778 1.00 76.50 105 LEU A O 1
ATOM 769 N N . LEU A 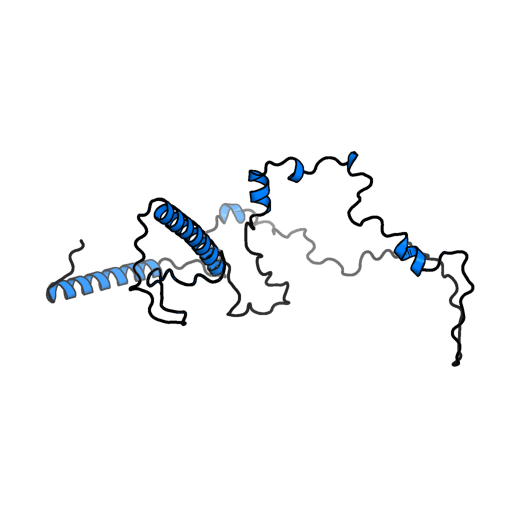1 106 ? -1.532 13.092 -41.558 1.00 76.00 106 LEU A N 1
ATOM 770 C CA . LEU A 1 106 ? -0.953 11.904 -40.922 1.00 76.00 106 LEU A CA 1
ATOM 771 C C . LEU A 1 106 ? -1.548 11.654 -39.533 1.00 76.00 106 LEU A C 1
ATOM 773 O O . LEU A 1 106 ? -1.818 10.507 -39.199 1.00 76.00 106 LEU A O 1
ATOM 777 N N . ASN A 1 107 ? -1.802 12.707 -38.755 1.00 75.50 107 ASN A N 1
ATOM 778 C CA . ASN A 1 107 ? -2.373 12.568 -37.414 1.00 75.50 107 ASN A CA 1
ATOM 779 C C . ASN A 1 107 ? -3.864 12.189 -37.434 1.00 75.50 107 ASN A C 1
ATOM 781 O O . ASN A 1 107 ? -4.281 11.407 -36.587 1.00 75.50 107 ASN A O 1
ATOM 785 N N . ASP A 1 108 ? -4.638 12.686 -38.405 1.00 71.94 108 ASP A N 1
ATOM 786 C CA . ASP A 1 108 ? -6.064 12.340 -38.555 1.00 71.94 108 ASP A CA 1
ATOM 787 C C . ASP A 1 108 ? -6.280 10.910 -39.083 1.00 71.94 108 ASP A C 1
ATOM 789 O O . ASP A 1 108 ? -7.260 10.260 -38.734 1.00 71.94 108 ASP A O 1
ATOM 793 N N . VAL A 1 109 ? -5.375 10.396 -39.926 1.00 69.44 109 VAL A N 1
ATOM 794 C CA . VAL A 1 109 ? -5.496 9.047 -40.517 1.00 69.44 109 VAL A CA 1
ATOM 795 C C . VAL A 1 109 ? -4.872 7.964 -39.627 1.00 69.44 109 VAL A C 1
ATOM 797 O O . VAL A 1 109 ? -5.305 6.814 -39.664 1.00 69.44 109 VAL A O 1
ATOM 800 N N . ALA A 1 110 ? -3.865 8.307 -38.818 1.00 62.75 110 ALA A N 1
ATOM 801 C CA . ALA A 1 110 ? -3.136 7.361 -37.970 1.00 62.75 110 ALA A CA 1
ATOM 802 C C . ALA A 1 110 ? -3.720 7.188 -36.559 1.00 62.75 110 ALA A C 1
ATOM 804 O O . ALA A 1 110 ? -3.043 6.613 -35.708 1.00 62.75 110 ALA A O 1
ATOM 805 N N . GLN A 1 111 ? -4.947 7.646 -36.298 1.00 65.31 111 GLN A N 1
ATOM 806 C CA . GLN A 1 111 ? -5.705 7.230 -35.117 1.00 65.31 111 GLN A CA 1
ATOM 807 C C . GLN A 1 111 ? -6.705 6.129 -35.506 1.00 65.31 111 GLN A C 1
ATOM 809 O O . GLN A 1 111 ? -7.895 6.413 -35.637 1.00 65.31 111 GLN A O 1
ATOM 814 N N . PRO A 1 112 ? -6.276 4.861 -35.703 1.00 61.53 112 PRO A N 1
ATOM 815 C CA . PRO A 1 112 ? -7.202 3.772 -35.432 1.00 61.53 112 PRO A CA 1
ATOM 816 C C . PRO A 1 112 ? -7.630 3.924 -33.967 1.00 61.53 112 PRO A C 1
ATOM 818 O O . PRO A 1 112 ? -6.814 4.354 -33.144 1.00 61.53 112 PRO A O 1
ATOM 821 N N . ASP A 1 113 ? -8.893 3.632 -33.649 1.00 65.88 113 ASP A N 1
ATOM 822 C CA . ASP A 1 113 ? -9.395 3.649 -32.272 1.00 65.88 113 ASP A CA 1
ATOM 823 C C . ASP A 1 113 ? -8.326 3.042 -31.355 1.00 65.88 113 ASP A C 1
ATOM 825 O O . ASP A 1 113 ? -7.896 1.911 -31.588 1.00 65.88 113 ASP A O 1
ATOM 829 N N . ALA A 1 114 ? -7.823 3.811 -30.382 1.00 65.88 114 ALA A N 1
ATOM 830 C CA . ALA A 1 114 ? -6.584 3.490 -29.657 1.00 65.88 114 ALA A CA 1
ATOM 831 C C . ALA A 1 114 ? -6.620 2.135 -28.913 1.00 65.88 114 ALA A C 1
ATOM 833 O O . ALA A 1 114 ? -5.588 1.651 -28.452 1.00 65.88 114 ALA A O 1
ATOM 834 N N . ASP A 1 115 ? -7.798 1.516 -28.847 1.00 72.75 115 ASP A N 1
ATOM 835 C CA . ASP A 1 115 ? -8.081 0.245 -28.192 1.00 72.75 115 ASP A CA 1
ATOM 836 C C . ASP A 1 115 ? -8.316 -0.923 -29.175 1.00 72.75 115 ASP A C 1
ATOM 838 O O . ASP A 1 115 ? -8.593 -2.046 -28.744 1.00 72.75 115 ASP A O 1
ATOM 842 N N . PHE A 1 116 ? -8.230 -0.701 -30.492 1.00 81.19 116 PHE A N 1
ATOM 843 C CA . PHE A 1 116 ? -8.426 -1.759 -31.483 1.00 81.19 116 PHE A CA 1
ATOM 844 C C . PHE A 1 116 ? -7.145 -2.581 -31.667 1.00 81.19 116 PHE A C 1
ATOM 846 O O . PHE A 1 116 ? -6.279 -2.259 -32.480 1.00 81.19 116 PHE A O 1
ATOM 853 N N . ASP A 1 117 ? -7.035 -3.676 -30.912 1.00 83.25 117 ASP A N 1
ATOM 854 C CA . ASP A 1 117 ? -6.012 -4.698 -31.138 1.00 83.25 117 ASP A CA 1
ATOM 855 C C . ASP A 1 117 ? -6.397 -5.556 -32.365 1.00 83.25 117 ASP A C 1
ATOM 857 O O . ASP A 1 117 ? -7.334 -6.358 -32.279 1.00 83.25 117 ASP A O 1
ATOM 861 N N . PRO A 1 118 ? -5.677 -5.461 -33.501 1.00 86.19 118 PRO A N 1
ATOM 862 C CA . PRO A 1 118 ? -5.973 -6.246 -34.702 1.0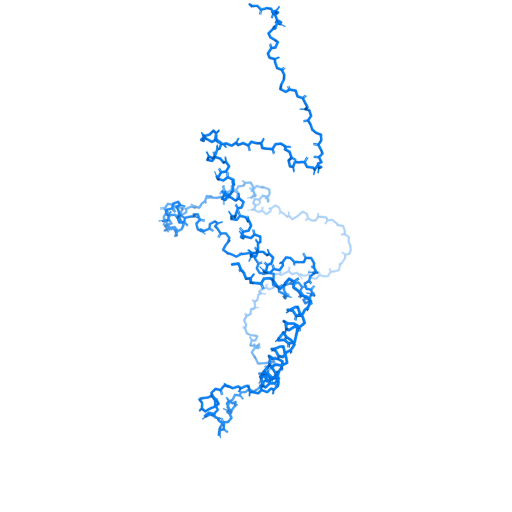0 86.19 118 PRO A CA 1
ATOM 863 C C . PRO A 1 118 ? -5.807 -7.762 -34.496 1.00 86.19 118 PRO A C 1
ATOM 865 O O . PRO A 1 118 ? -6.235 -8.550 -35.341 1.00 86.19 118 PRO A O 1
ATOM 868 N N . PHE A 1 119 ? -5.195 -8.193 -33.388 1.00 85.94 119 PHE A N 1
ATOM 869 C CA . PHE A 1 119 ? -5.055 -9.596 -33.012 1.00 85.94 119 PHE A CA 1
ATOM 870 C C . PHE A 1 119 ? -5.998 -10.033 -31.890 1.00 85.94 119 PHE A C 1
ATOM 872 O O . PHE A 1 119 ? -5.876 -11.178 -31.444 1.00 85.94 119 PHE A O 1
ATOM 879 N N . ALA A 1 120 ? -6.956 -9.200 -31.467 1.00 85.94 120 ALA A N 1
ATOM 880 C CA . ALA A 1 120 ? -7.879 -9.512 -30.374 1.00 85.94 120 ALA A CA 1
ATOM 881 C C . ALA A 1 120 ? -8.533 -10.902 -30.517 1.00 85.94 120 ALA A C 1
ATOM 883 O O . ALA A 1 120 ? -8.562 -11.665 -29.551 1.00 85.94 120 ALA A O 1
ATOM 884 N N . ASP A 1 121 ? -8.940 -11.277 -31.735 1.00 86.12 121 ASP A N 1
ATOM 885 C CA . ASP A 1 121 ? -9.587 -12.565 -32.037 1.00 86.12 121 ASP A CA 1
ATOM 886 C C . ASP A 1 121 ? -8.658 -13.782 -31.907 1.00 86.12 121 ASP A C 1
ATOM 888 O O . ASP A 1 121 ? -9.106 -14.900 -31.647 1.00 86.12 121 ASP A O 1
ATOM 892 N N . ARG A 1 122 ? -7.351 -13.598 -32.124 1.00 89.75 122 ARG A N 1
ATOM 893 C CA . ARG A 1 122 ? -6.346 -14.681 -32.086 1.00 89.75 122 ARG A CA 1
ATOM 894 C C . ARG A 1 122 ? -5.517 -14.668 -30.811 1.00 89.75 122 ARG A C 1
ATOM 896 O O . ARG A 1 122 ? -4.690 -15.561 -30.595 1.00 89.75 122 ARG A O 1
ATOM 903 N N . ARG A 1 123 ? -5.706 -13.654 -29.974 1.00 89.62 123 ARG A N 1
ATOM 904 C CA . ARG A 1 123 ? -4.976 -13.488 -28.730 1.00 89.62 123 ARG A CA 1
ATOM 905 C C . ARG A 1 123 ? -5.332 -14.623 -27.779 1.00 89.62 123 ARG A C 1
ATOM 907 O O . ARG A 1 123 ? -6.489 -14.996 -27.603 1.00 89.62 123 ARG A O 1
ATOM 914 N N . ARG A 1 124 ? -4.313 -15.178 -27.123 1.00 90.44 124 ARG A N 1
ATOM 915 C CA . ARG A 1 124 ? -4.537 -16.145 -26.044 1.00 90.44 124 ARG A CA 1
ATOM 916 C C . ARG A 1 124 ? -5.199 -15.413 -24.869 1.00 90.44 124 ARG A C 1
ATOM 918 O O . ARG A 1 124 ? -4.653 -14.392 -24.450 1.00 90.44 124 ARG A O 1
ATOM 925 N N . PRO A 1 125 ? -6.305 -15.932 -24.303 1.00 88.94 125 PRO A N 1
ATOM 926 C CA . PRO A 1 125 ? -6.999 -15.247 -23.221 1.00 88.94 125 PRO A CA 1
ATOM 927 C C . PRO A 1 125 ? -6.084 -15.076 -22.009 1.00 88.94 125 PRO A C 1
ATOM 929 O O . PRO A 1 125 ? -5.357 -16.008 -21.622 1.00 88.94 125 PRO A O 1
ATOM 932 N N . THR A 1 126 ? -6.110 -13.883 -21.417 1.00 88.50 126 THR A N 1
ATOM 933 C CA . THR A 1 126 ? -5.262 -13.556 -20.263 1.00 88.50 126 THR A CA 1
ATOM 934 C C . THR A 1 126 ? -5.728 -14.291 -19.015 1.00 88.50 126 THR A C 1
ATOM 936 O O . THR A 1 126 ? -6.836 -14.818 -18.941 1.00 88.50 126 THR A O 1
ATOM 939 N N . VAL A 1 127 ? -4.874 -14.335 -17.990 1.00 87.12 127 VAL A N 1
ATOM 940 C CA . VAL A 1 127 ? -5.244 -14.954 -16.709 1.00 87.12 127 VAL A CA 1
ATOM 941 C C . VAL A 1 127 ? -6.446 -14.233 -16.076 1.00 87.12 127 VAL A C 1
ATOM 943 O O . VAL A 1 127 ? -7.279 -14.888 -15.469 1.00 87.12 127 VAL A O 1
ATOM 946 N N . GLY A 1 128 ? -6.598 -12.918 -16.282 1.00 86.75 128 GLY A N 1
ATOM 947 C CA . GLY A 1 128 ? -7.747 -12.157 -15.771 1.00 86.75 128 GLY A CA 1
ATOM 948 C C . GLY A 1 128 ? -9.081 -12.508 -16.443 1.00 86.75 128 GLY A C 1
ATOM 949 O O . GLY A 1 128 ? -10.111 -12.521 -15.775 1.00 86.75 128 GLY A O 1
ATOM 950 N N . GLU A 1 129 ? -9.061 -12.844 -17.735 1.00 86.19 129 GLU A N 1
ATOM 951 C CA . GLU A 1 129 ? -10.249 -13.271 -18.498 1.00 86.19 129 GLU A CA 1
ATOM 952 C C . GLU A 1 129 ? -10.692 -14.698 -18.163 1.00 86.19 129 GLU A C 1
ATOM 954 O O . GLU A 1 129 ? -11.857 -15.043 -18.332 1.00 86.19 129 GLU A O 1
ATOM 959 N N . LYS A 1 130 ? -9.765 -15.532 -17.682 1.00 88.44 130 LYS A N 1
ATOM 960 C CA . LYS A 1 130 ? -10.033 -16.919 -17.271 1.00 88.44 130 LYS A CA 1
ATOM 961 C C . LYS A 1 130 ? -10.575 -17.036 -15.846 1.00 88.44 130 LYS A C 1
ATOM 963 O O . LYS A 1 130 ? -10.962 -18.125 -15.431 1.00 88.44 130 LYS A O 1
ATOM 968 N N . GLU A 1 131 ? -10.511 -15.963 -15.068 1.00 87.19 131 GLU A N 1
ATOM 969 C CA . GLU A 1 131 ? -10.859 -15.959 -13.650 1.00 87.19 131 GLU A CA 1
ATOM 970 C C . GLU A 1 131 ? -12.319 -15.553 -13.409 1.00 87.19 131 GLU A C 1
ATOM 972 O O . GLU A 1 131 ? -12.820 -14.609 -14.015 1.00 87.19 131 GLU A O 1
ATOM 977 N N . ASP A 1 132 ? -12.970 -16.218 -12.448 1.00 90.75 132 ASP A N 1
ATOM 978 C CA . ASP A 1 132 ? -14.314 -15.863 -11.977 1.00 90.75 132 ASP A CA 1
ATOM 979 C C . ASP A 1 132 ? -14.364 -14.463 -11.342 1.00 90.75 132 ASP A C 1
ATOM 981 O O . ASP A 1 132 ? -13.369 -13.963 -10.805 1.00 90.75 132 ASP A O 1
ATOM 985 N N . GLU A 1 133 ? -15.561 -13.870 -11.266 1.00 86.81 133 GLU A N 1
ATOM 986 C CA . GLU A 1 133 ? -15.775 -12.545 -10.662 1.00 86.81 133 GLU A CA 1
ATOM 987 C C . GLU A 1 133 ? -15.249 -12.467 -9.213 1.00 86.81 133 GLU A C 1
ATOM 989 O O . GLU A 1 133 ? -14.655 -11.469 -8.796 1.00 86.81 133 GLU A O 1
ATOM 994 N N . TYR A 1 134 ? -15.402 -13.546 -8.436 1.00 82.31 134 TYR A N 1
ATOM 995 C CA . TYR A 1 134 ? -14.880 -13.620 -7.069 1.00 82.31 134 TYR A CA 1
ATOM 996 C C . TYR A 1 134 ? -13.343 -13.550 -7.021 1.00 82.31 134 TYR A C 1
ATOM 998 O O . TYR A 1 134 ? -12.775 -12.892 -6.150 1.00 82.31 134 TYR A O 1
ATOM 1006 N N . ARG A 1 135 ? -12.652 -14.169 -7.986 1.00 85.25 135 ARG A N 1
ATOM 1007 C CA . ARG A 1 135 ? -11.186 -14.110 -8.102 1.00 85.25 135 ARG A CA 1
ATOM 1008 C C . ARG A 1 135 ? -10.716 -12.761 -8.640 1.00 85.25 135 ARG A C 1
ATOM 1010 O O . ARG A 1 135 ? -9.734 -12.226 -8.129 1.00 85.25 135 ARG A O 1
ATOM 1017 N N . GLN A 1 136 ? -11.467 -12.141 -9.552 1.00 87.25 136 GLN A N 1
ATOM 1018 C CA . GLN A 1 136 ? -11.192 -10.769 -9.991 1.00 87.25 136 GLN A CA 1
ATOM 1019 C C . GLN A 1 136 ? -11.266 -9.759 -8.840 1.00 87.25 136 GLN A C 1
ATOM 1021 O O . GLN A 1 136 ? -10.461 -8.826 -8.801 1.00 87.25 136 GLN A O 1
ATOM 1026 N N . LYS A 1 137 ? -12.164 -9.949 -7.861 1.00 83.69 137 LYS A N 1
ATOM 1027 C CA . LYS A 1 137 ? -12.207 -9.097 -6.657 1.00 83.69 137 LYS A CA 1
ATOM 1028 C C . LYS A 1 137 ? -10.881 -9.115 -5.897 1.00 83.69 137 LYS A C 1
ATOM 1030 O O . LYS A 1 137 ? -10.448 -8.062 -5.443 1.00 83.69 137 LYS A O 1
ATOM 1035 N N . ARG A 1 138 ? -10.181 -10.257 -5.844 1.00 84.06 138 ARG A N 1
ATOM 1036 C CA . ARG A 1 138 ? -8.832 -10.349 -5.255 1.00 84.06 138 ARG A CA 1
ATOM 1037 C C . ARG A 1 138 ? -7.814 -9.469 -5.975 1.00 84.06 138 ARG A C 1
ATOM 1039 O O . ARG A 1 138 ? -6.996 -8.854 -5.308 1.00 84.06 138 ARG A O 1
ATOM 1046 N N . ARG A 1 139 ? -7.869 -9.372 -7.306 1.00 81.31 139 ARG A N 1
ATOM 1047 C CA . ARG A 1 139 ? -6.958 -8.499 -8.071 1.00 81.31 139 ARG A CA 1
ATOM 1048 C C . ARG A 1 139 ? -7.190 -7.014 -7.798 1.00 81.31 139 ARG A C 1
ATOM 1050 O O . ARG A 1 139 ? -6.257 -6.230 -7.895 1.00 81.31 139 ARG A O 1
ATOM 1057 N N . ARG A 1 140 ? -8.430 -6.634 -7.472 1.00 81.88 140 ARG A N 1
ATOM 1058 C CA . ARG A 1 140 ? -8.805 -5.251 -7.132 1.00 81.88 140 ARG A CA 1
ATOM 1059 C C . ARG A 1 140 ? -8.560 -4.906 -5.661 1.00 81.88 140 ARG A C 1
ATOM 1061 O O . ARG A 1 140 ? -8.632 -3.737 -5.295 1.00 81.88 140 ARG A O 1
ATOM 1068 N N . LEU A 1 141 ? -8.305 -5.902 -4.815 1.00 80.00 141 LEU A N 1
ATOM 1069 C CA . LEU A 1 141 ? -7.951 -5.687 -3.418 1.00 80.00 141 LEU A CA 1
ATOM 1070 C C . LEU A 1 141 ? -6.485 -5.249 -3.341 1.00 80.00 141 LEU A C 1
ATOM 1072 O O . LEU A 1 141 ? -5.578 -6.005 -3.680 1.00 80.00 141 LEU A O 1
ATOM 1076 N N . VAL A 1 142 ? -6.259 -4.020 -2.881 1.00 76.19 142 VAL A N 1
ATOM 1077 C CA . VAL A 1 142 ? -4.923 -3.498 -2.572 1.00 76.19 142 VAL A CA 1
ATOM 1078 C C . VAL A 1 142 ? -4.412 -4.240 -1.329 1.00 76.19 142 VAL A C 1
ATOM 1080 O O . VAL A 1 142 ? -4.850 -3.962 -0.217 1.00 76.19 142 VAL A O 1
ATOM 1083 N N . ILE A 1 143 ? -3.555 -5.247 -1.538 1.00 71.06 143 ILE A N 1
ATOM 1084 C CA . ILE A 1 143 ? -3.080 -6.196 -0.505 1.00 71.06 143 ILE A CA 1
ATOM 1085 C C . ILE A 1 143 ? -2.266 -5.492 0.578 1.00 71.06 143 ILE A C 1
ATOM 1087 O O . ILE A 1 143 ? -2.387 -5.804 1.760 1.00 71.06 143 ILE A O 1
ATOM 1091 N N . SER A 1 144 ? -1.445 -4.533 0.179 1.00 68.88 144 SER A N 1
ATOM 1092 C CA . SER A 1 144 ? -0.771 -3.645 1.104 1.00 68.88 144 SER A CA 1
ATOM 1093 C C . SER A 1 144 ? -0.819 -2.233 0.545 1.00 68.88 144 SER A C 1
ATOM 1095 O O . SER A 1 144 ? -0.773 -2.063 -0.676 1.00 68.88 144 SER A O 1
ATOM 1097 N N . PRO A 1 145 ? -0.870 -1.222 1.416 1.00 71.88 145 PRO A N 1
ATOM 1098 C CA . PRO A 1 145 ? -0.550 0.138 1.020 1.00 71.88 145 PRO A CA 1
ATOM 1099 C C . PRO A 1 145 ? 0.814 0.149 0.333 1.00 71.88 145 PRO A C 1
ATOM 1101 O O . PRO A 1 145 ? 1.669 -0.698 0.629 1.00 71.88 145 PRO A O 1
ATOM 1104 N N . GLU A 1 146 ? 1.013 1.094 -0.577 1.00 70.00 146 GLU A N 1
ATOM 1105 C CA . GLU A 1 146 ? 2.340 1.343 -1.120 1.00 70.00 146 GLU A CA 1
ATOM 1106 C C . GLU A 1 146 ? 3.303 1.603 0.049 1.00 70.00 146 GLU A C 1
ATOM 1108 O O . GLU A 1 146 ? 3.020 2.394 0.953 1.00 70.00 146 GLU A O 1
ATOM 1113 N N . ARG A 1 147 ? 4.406 0.854 0.087 1.00 68.06 147 ARG A N 1
ATOM 1114 C CA . ARG A 1 147 ? 5.463 1.087 1.066 1.00 68.06 147 ARG A CA 1
ATOM 1115 C C . ARG A 1 147 ? 6.216 2.311 0.573 1.00 68.06 147 ARG A C 1
ATOM 1117 O O . ARG A 1 147 ? 6.830 2.221 -0.481 1.00 68.06 147 ARG A O 1
ATOM 1124 N N . ALA A 1 148 ? 6.155 3.408 1.323 1.00 66.38 148 ALA A N 1
ATOM 1125 C CA . ALA A 1 148 ? 6.952 4.591 1.033 1.00 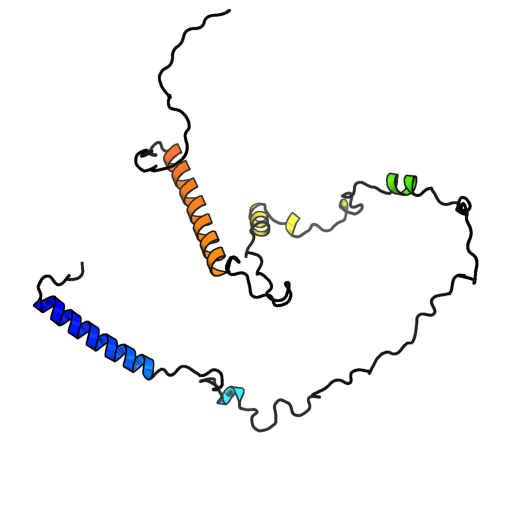66.38 148 ALA A CA 1
ATOM 1126 C C . ALA A 1 148 ? 8.426 4.174 0.938 1.00 66.38 148 ALA A C 1
ATOM 1128 O O . ALA A 1 148 ? 9.010 3.731 1.931 1.00 66.38 148 ALA A O 1
ATOM 1129 N N . ASP A 1 149 ? 8.984 4.237 -0.269 1.00 71.19 149 ASP A N 1
ATOM 1130 C CA . ASP A 1 149 ? 10.392 3.955 -0.508 1.00 71.19 149 ASP A CA 1
ATOM 1131 C C . ASP A 1 149 ? 11.223 5.060 0.173 1.00 71.19 149 ASP A C 1
ATOM 1133 O O . ASP A 1 149 ? 11.134 6.224 -0.228 1.00 71.19 149 ASP A O 1
ATOM 1137 N N . PRO A 1 150 ? 12.024 4.733 1.207 1.00 68.25 150 PRO A N 1
ATOM 1138 C CA . PRO A 1 150 ? 12.804 5.730 1.936 1.00 68.25 150 PRO A CA 1
ATOM 1139 C C . PRO A 1 150 ? 13.914 6.367 1.082 1.00 68.25 150 PRO A C 1
ATOM 1141 O O . PRO A 1 150 ? 14.483 7.383 1.484 1.00 68.25 150 PRO A O 1
ATOM 1144 N N . PHE A 1 151 ? 14.229 5.797 -0.086 1.00 64.44 151 PHE A N 1
ATOM 1145 C CA . PHE A 1 151 ? 15.252 6.299 -1.001 1.00 64.44 151 PHE A CA 1
ATOM 1146 C C . PHE A 1 151 ? 14.674 7.009 -2.228 1.00 64.44 151 PHE A C 1
ATOM 1148 O O . PHE A 1 151 ? 15.379 7.828 -2.820 1.00 64.44 151 PHE A O 1
ATOM 1155 N N . ALA A 1 152 ? 13.402 6.779 -2.573 1.00 71.31 152 ALA A N 1
ATOM 1156 C CA . ALA A 1 152 ? 12.755 7.435 -3.713 1.00 71.31 152 ALA A CA 1
ATOM 1157 C C . ALA A 1 152 ? 12.708 8.965 -3.574 1.00 71.31 152 ALA A C 1
ATOM 1159 O O . ALA A 1 152 ? 12.779 9.674 -4.574 1.00 71.31 152 ALA A O 1
ATOM 1160 N N . ASP A 1 153 ? 12.644 9.482 -2.342 1.00 65.94 153 ASP A N 1
ATOM 1161 C CA . ASP A 1 153 ? 12.604 10.925 -2.062 1.00 65.94 153 ASP A CA 1
ATOM 1162 C C . ASP A 1 153 ? 13.986 11.513 -1.689 1.00 65.94 153 ASP A C 1
ATOM 1164 O O . ASP A 1 153 ? 14.094 12.606 -1.125 1.00 65.94 153 ASP A O 1
ATOM 1168 N N . GLY A 1 154 ? 15.068 10.784 -1.996 1.00 67.25 154 GLY A N 1
ATOM 1169 C CA . GLY A 1 154 ? 16.442 11.287 -1.908 1.00 67.25 154 GLY A CA 1
ATOM 1170 C C . GLY A 1 154 ? 16.988 11.446 -0.485 1.00 67.25 154 GLY A C 1
ATOM 1171 O O . GLY A 1 154 ? 17.711 12.402 -0.212 1.00 67.25 154 GLY A O 1
ATOM 1172 N N . GLY A 1 155 ? 16.650 10.535 0.433 1.00 67.12 155 GLY A N 1
ATOM 1173 C CA . GLY A 1 155 ? 17.213 10.516 1.792 1.00 67.12 155 GLY A CA 1
ATOM 1174 C C . GLY A 1 155 ? 16.613 11.544 2.759 1.00 67.12 155 GLY A C 1
ATOM 1175 O O . GLY A 1 155 ? 17.184 11.796 3.821 1.00 67.12 155 GLY A O 1
ATOM 1176 N N . LYS A 1 156 ? 15.464 12.141 2.424 1.00 70.88 156 LYS A N 1
ATOM 1177 C CA . LYS A 1 156 ? 14.698 12.960 3.371 1.00 70.88 156 LYS A CA 1
ATOM 1178 C C . LYS A 1 156 ? 14.152 12.071 4.487 1.00 70.88 156 LYS A C 1
ATOM 1180 O O . LYS A 1 156 ? 13.569 11.020 4.231 1.00 70.88 156 LYS A O 1
ATOM 1185 N N . THR A 1 157 ? 14.322 12.507 5.733 1.00 64.69 157 THR A N 1
ATOM 1186 C CA . THR A 1 157 ? 13.651 11.897 6.885 1.00 64.69 157 THR A CA 1
ATOM 1187 C C . THR A 1 157 ? 12.144 11.876 6.624 1.00 64.69 157 THR A C 1
ATOM 1189 O O . THR A 1 157 ? 11.608 12.941 6.301 1.00 64.69 157 THR A O 1
ATOM 1192 N N . PRO A 1 158 ? 11.467 10.718 6.751 1.00 64.62 158 PRO A N 1
ATOM 1193 C CA . PRO A 1 158 ? 10.020 10.643 6.614 1.00 64.62 158 PRO A CA 1
ATOM 1194 C C . PRO A 1 158 ? 9.370 11.730 7.468 1.00 64.62 158 PRO A C 1
ATOM 1196 O O . PRO A 1 158 ? 9.706 11.870 8.646 1.00 64.62 158 PRO A O 1
ATOM 1199 N N . ASP A 1 159 ? 8.495 12.529 6.857 1.00 65.88 159 ASP A N 1
ATOM 1200 C CA . ASP A 1 159 ? 7.786 13.601 7.550 1.00 65.88 159 ASP A CA 1
ATOM 1201 C C . ASP A 1 159 ? 7.056 13.034 8.780 1.00 65.88 159 ASP A C 1
ATOM 1203 O O . ASP A 1 159 ? 6.550 11.910 8.748 1.00 65.88 159 ASP A O 1
ATOM 1207 N N . VAL A 1 160 ? 6.990 13.792 9.875 1.00 62.97 160 VAL A N 1
ATOM 1208 C CA . VAL A 1 160 ? 6.385 13.338 11.144 1.00 62.97 160 VAL A CA 1
ATOM 1209 C C . VAL A 1 160 ? 4.881 13.052 10.970 1.00 62.97 160 VAL A C 1
ATOM 1211 O O . VAL A 1 160 ? 4.300 12.306 11.754 1.00 62.97 160 VAL A O 1
ATOM 1214 N N . GLY A 1 161 ? 4.259 13.597 9.915 1.00 65.69 161 GLY A N 1
ATOM 1215 C CA . GLY A 1 161 ? 2.890 13.293 9.481 1.00 65.69 161 GLY A CA 1
ATOM 1216 C C . GLY A 1 161 ? 2.763 12.193 8.417 1.00 65.69 161 GLY A C 1
ATOM 1217 O O . GLY A 1 161 ? 1.659 11.948 7.926 1.00 65.69 161 GLY A O 1
ATOM 1218 N N . SER A 1 162 ? 3.856 11.534 8.020 1.00 69.19 162 SER A N 1
ATOM 1219 C CA . SER A 1 162 ? 3.799 10.432 7.058 1.00 69.19 162 SER A CA 1
ATOM 1220 C C . SER A 1 162 ? 3.108 9.217 7.687 1.00 69.19 162 SER A C 1
ATOM 1222 O O . SER A 1 162 ? 3.459 8.754 8.773 1.00 69.19 162 SER A O 1
ATOM 1224 N N . ARG A 1 163 ? 2.078 8.701 7.005 1.00 69.00 163 ARG A N 1
ATOM 1225 C CA . ARG A 1 163 ? 1.311 7.538 7.467 1.00 69.00 163 ARG A CA 1
ATOM 1226 C C . ARG A 1 163 ? 2.229 6.322 7.536 1.00 69.00 163 ARG A C 1
ATOM 1228 O O . ARG A 1 163 ? 2.586 5.739 6.514 1.00 69.00 163 ARG A O 1
ATOM 1235 N N . SER A 1 164 ? 2.614 5.938 8.747 1.00 78.06 164 SER A N 1
ATOM 1236 C CA . SER A 1 164 ? 3.481 4.781 8.967 1.00 78.06 164 SER A CA 1
ATOM 1237 C C . SER A 1 164 ? 2.725 3.467 8.753 1.00 78.06 164 SER A C 1
ATOM 1239 O O . SER A 1 164 ? 1.504 3.403 8.898 1.00 78.06 164 SER A O 1
ATOM 1241 N N . TYR A 1 165 ? 3.453 2.375 8.497 1.00 76.12 165 TYR A N 1
ATOM 1242 C CA . TYR A 1 165 ? 2.870 1.031 8.376 1.00 76.12 165 TYR A CA 1
ATOM 1243 C C . TYR A 1 165 ? 1.915 0.690 9.534 1.00 76.12 165 TYR A C 1
ATOM 1245 O O . TYR A 1 165 ? 0.849 0.123 9.315 1.00 76.12 165 TYR A O 1
ATOM 1253 N N . THR A 1 166 ? 2.259 1.082 10.766 1.00 80.69 166 THR A N 1
ATOM 1254 C CA . THR A 1 166 ? 1.418 0.817 11.944 1.00 80.69 166 THR A CA 1
ATOM 1255 C C . THR A 1 166 ? 0.077 1.542 11.893 1.00 80.69 166 THR A C 1
ATOM 1257 O O . THR A 1 166 ? -0.946 0.975 12.269 1.00 80.69 166 THR A O 1
ATOM 1260 N N . GLU A 1 167 ? 0.067 2.775 11.399 1.00 83.25 167 GLU A N 1
ATOM 1261 C CA . GLU A 1 167 ? -1.140 3.580 11.269 1.00 83.25 167 GLU A CA 1
ATOM 1262 C C . GLU A 1 167 ? -2.023 3.064 10.142 1.00 83.25 167 GLU A C 1
ATOM 1264 O O . GLU A 1 167 ? -3.230 2.927 10.326 1.00 83.25 167 GLU A O 1
ATOM 1269 N N . ILE A 1 168 ? -1.421 2.646 9.028 1.00 81.75 168 ILE A N 1
ATOM 1270 C CA . ILE A 1 168 ? -2.199 2.099 7.921 1.00 81.75 168 ILE A CA 1
ATOM 1271 C C . ILE A 1 168 ? -2.789 0.726 8.274 1.00 81.75 168 ILE A C 1
ATOM 1273 O O . ILE A 1 168 ? -3.928 0.429 7.916 1.00 81.75 168 ILE A O 1
ATOM 1277 N N . MET A 1 169 ? -2.067 -0.108 9.030 1.00 83.38 169 MET A N 1
ATOM 1278 C CA . MET A 1 169 ? -2.620 -1.369 9.541 1.00 83.38 169 MET A CA 1
ATOM 1279 C C . MET A 1 169 ? -3.805 -1.130 10.486 1.00 83.38 169 MET A C 1
ATOM 1281 O O . MET A 1 169 ? -4.809 -1.837 10.395 1.00 83.38 169 MET A O 1
ATOM 1285 N N . ARG A 1 170 ? -3.729 -0.110 11.353 1.00 87.94 170 ARG A N 1
ATOM 1286 C CA . ARG A 1 170 ? -4.865 0.298 12.197 1.00 87.94 170 ARG A CA 1
ATOM 1287 C C . ARG A 1 170 ? -6.036 0.801 11.358 1.00 87.94 170 ARG A C 1
ATOM 1289 O O . ARG A 1 170 ? -7.166 0.401 11.610 1.00 87.94 170 ARG A O 1
ATOM 1296 N N . GLU A 1 171 ? -5.780 1.620 10.342 1.00 87.06 171 GLU A N 1
ATOM 1297 C CA . GLU A 1 171 ? -6.813 2.126 9.435 1.00 87.06 171 GLU A CA 1
ATOM 1298 C C . GLU A 1 171 ? -7.530 0.985 8.697 1.00 87.06 171 GLU A C 1
ATOM 1300 O O . GLU A 1 171 ? -8.756 0.991 8.592 1.00 87.06 171 GLU A O 1
ATOM 1305 N N . GLN A 1 172 ? -6.800 -0.042 8.245 1.00 86.44 172 GLN A N 1
ATOM 1306 C CA . GLN A 1 172 ? -7.408 -1.223 7.624 1.00 86.44 172 GLN A CA 1
ATOM 1307 C C . GLN A 1 172 ? -8.326 -1.988 8.582 1.00 86.44 172 GLN A C 1
ATOM 1309 O O . GLN A 1 172 ? -9.424 -2.380 8.179 1.00 86.44 172 GLN A O 1
ATOM 1314 N N . MET A 1 173 ? -7.908 -2.179 9.839 1.00 88.38 173 MET A N 1
ATOM 1315 C CA . MET A 1 173 ? -8.747 -2.816 10.860 1.00 88.38 173 MET A CA 1
ATOM 1316 C C . MET A 1 173 ? -10.018 -1.997 11.118 1.00 88.38 173 MET A C 1
ATOM 1318 O O . MET A 1 173 ? -11.119 -2.538 11.026 1.00 88.38 173 MET A O 1
ATOM 1322 N N . LEU A 1 174 ? -9.880 -0.681 11.317 1.00 92.50 174 LEU A N 1
ATOM 1323 C CA . LEU A 1 174 ? -11.008 0.233 11.533 1.00 92.50 174 LEU A CA 1
ATOM 1324 C C . LEU A 1 174 ? -11.980 0.249 10.347 1.00 92.50 174 LEU A C 1
ATOM 1326 O O . LEU A 1 174 ? -13.194 0.261 10.532 1.00 92.50 174 LEU A O 1
ATOM 1330 N N . LYS A 1 175 ? -11.465 0.198 9.116 1.00 91.50 175 LYS A N 1
ATOM 1331 C CA . LYS A 1 175 ? -12.289 0.126 7.903 1.00 91.50 175 LYS A CA 1
ATOM 1332 C C . LYS A 1 175 ? -13.076 -1.184 7.820 1.00 91.50 175 LYS A C 1
ATOM 1334 O O . LYS A 1 175 ? -14.220 -1.182 7.365 1.00 91.50 175 LYS A O 1
ATOM 1339 N N . GLY A 1 176 ? -12.489 -2.297 8.263 1.00 91.19 176 GLY A N 1
ATOM 1340 C CA . GLY A 1 176 ? -13.191 -3.574 8.408 1.00 91.19 176 GLY A CA 1
ATOM 1341 C C . GLY A 1 176 ? -14.342 -3.477 9.412 1.00 91.19 176 GLY A C 1
ATOM 1342 O O . GLY A 1 176 ? -15.484 -3.797 9.075 1.00 91.19 176 GLY A O 1
ATOM 1343 N N . GLU A 1 177 ? -14.060 -2.946 10.602 1.00 93.19 177 GLU A N 1
ATOM 1344 C CA . GLU A 1 177 ? -15.052 -2.727 11.661 1.00 93.19 177 GLU A CA 1
ATOM 1345 C C . GLU A 1 177 ? -16.190 -1.797 11.212 1.00 93.19 177 GLU A C 1
ATOM 1347 O O . GLU A 1 177 ? -17.361 -2.087 11.461 1.00 93.19 177 GLU A O 1
ATOM 1352 N N . GLU A 1 178 ? -15.882 -0.713 10.494 1.00 91.75 178 GLU A N 1
ATOM 1353 C CA . GLU A 1 178 ? -16.873 0.226 9.960 1.00 91.75 178 GLU A CA 1
ATOM 1354 C C . GLU A 1 178 ? -17.838 -0.467 8.987 1.00 91.75 178 GLU A C 1
ATOM 1356 O O . GLU A 1 178 ? -19.054 -0.260 9.047 1.00 91.75 178 GLU A O 1
ATOM 1361 N N . VAL A 1 179 ? -17.320 -1.317 8.095 1.00 94.06 179 VAL A N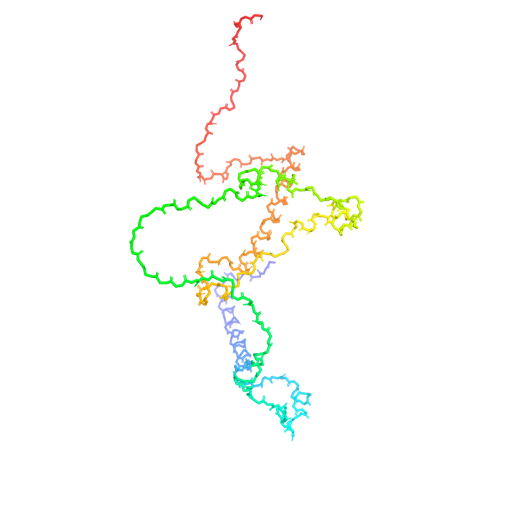 1
ATOM 1362 C CA . VAL A 1 179 ? -18.144 -2.077 7.144 1.00 94.06 179 VAL A CA 1
ATOM 1363 C C . VAL A 1 179 ? -19.038 -3.077 7.875 1.00 94.06 179 VAL A C 1
ATOM 1365 O O . VAL A 1 179 ? -20.223 -3.184 7.551 1.00 94.06 179 VAL A O 1
ATOM 1368 N N . GLU A 1 180 ? -18.512 -3.790 8.870 1.00 93.44 180 GLU A N 1
ATOM 1369 C CA . GLU A 1 180 ? -19.314 -4.696 9.696 1.00 93.44 180 GLU A CA 1
ATOM 1370 C C . GLU A 1 180 ? -20.400 -3.959 10.478 1.00 93.44 180 GLU A C 1
ATOM 1372 O O . GLU A 1 180 ? -21.544 -4.413 10.541 1.00 93.44 180 GLU A O 1
ATOM 1377 N N . LEU A 1 181 ? -20.069 -2.808 11.058 1.00 94.62 181 LEU A N 1
ATOM 1378 C CA . LEU A 1 181 ? -21.006 -1.995 11.820 1.00 94.62 181 LEU A CA 1
ATOM 1379 C C . LEU A 1 181 ? -22.098 -1.419 10.913 1.00 94.62 181 LEU A C 1
ATOM 1381 O O . LEU A 1 181 ? -23.276 -1.483 11.264 1.00 94.62 181 LEU A O 1
ATOM 1385 N N . ARG A 1 182 ? -21.746 -0.961 9.706 1.00 91.94 182 ARG A N 1
ATOM 1386 C CA . ARG A 1 182 ? -22.719 -0.561 8.677 1.00 91.94 182 ARG A CA 1
ATOM 1387 C C . ARG A 1 182 ? -23.654 -1.705 8.295 1.00 91.94 182 ARG A C 1
ATOM 1389 O O . ARG A 1 182 ? -24.858 -1.477 8.209 1.00 91.94 182 ARG A O 1
ATOM 1396 N N . LYS A 1 183 ? -23.139 -2.925 8.111 1.00 94.38 183 LYS A N 1
ATOM 1397 C CA . LYS A 1 183 ? -23.976 -4.110 7.847 1.00 94.38 183 LYS A CA 1
ATOM 1398 C C . LYS A 1 183 ? -24.926 -4.394 9.007 1.00 94.38 183 LYS A C 1
ATOM 1400 O O . LYS A 1 183 ? -26.123 -4.510 8.777 1.00 94.38 183 LYS A O 1
ATOM 1405 N N . LYS A 1 184 ? -24.427 -4.393 10.247 1.00 91.94 184 LYS A N 1
ATOM 1406 C CA . LYS A 1 184 ? -25.247 -4.584 11.458 1.00 91.94 184 LYS A CA 1
ATOM 1407 C C . LYS A 1 184 ? -26.334 -3.515 11.590 1.00 91.94 184 LYS A C 1
ATOM 1409 O O . LYS A 1 184 ? -27.447 -3.831 11.992 1.00 91.94 184 LYS A O 1
ATOM 1414 N N . ILE A 1 185 ? -26.044 -2.257 11.250 1.00 90.81 185 ILE A N 1
ATOM 1415 C CA . ILE A 1 185 ? -27.050 -1.183 11.221 1.00 90.81 185 ILE A CA 1
ATOM 1416 C C . ILE A 1 185 ? -28.095 -1.456 10.137 1.00 90.81 185 ILE A C 1
ATOM 1418 O O . ILE A 1 185 ? -29.284 -1.325 10.407 1.00 90.81 185 ILE A O 1
ATOM 1422 N N . GLN A 1 186 ? -27.679 -1.856 8.932 1.00 91.31 186 GLN A N 1
ATOM 1423 C CA . GLN A 1 186 ? -28.606 -2.192 7.850 1.00 91.31 186 GLN A CA 1
ATOM 1424 C C . GLN A 1 186 ? -29.494 -3.394 8.195 1.00 91.31 186 GLN A C 1
ATOM 1426 O O . GLN A 1 186 ? -30.681 -3.362 7.896 1.00 91.31 186 GLN A O 1
ATOM 1431 N N . GLU A 1 187 ? -28.948 -4.430 8.829 1.00 91.31 187 GLU A N 1
ATOM 1432 C CA . GLU A 1 187 ? -29.699 -5.597 9.311 1.00 91.31 187 GLU A CA 1
ATOM 1433 C C . GLU A 1 187 ? -30.691 -5.190 10.401 1.00 91.31 187 GLU A C 1
ATOM 1435 O O . GLU A 1 187 ? -31.889 -5.382 10.233 1.00 91.31 187 GLU A O 1
ATOM 1440 N N . LYS A 1 188 ? -30.240 -4.478 11.441 1.00 89.62 188 LYS A N 1
ATOM 1441 C CA . LYS A 1 188 ? -31.128 -3.969 12.501 1.00 89.62 188 LYS A CA 1
ATOM 1442 C C . LYS A 1 188 ? -32.204 -3.012 11.983 1.00 89.62 188 LYS A C 1
ATOM 1444 O O . LYS A 1 188 ? -33.288 -2.953 12.559 1.00 89.62 188 LYS A O 1
ATOM 1449 N N . ALA A 1 189 ? -31.912 -2.245 10.932 1.00 88.06 189 ALA A N 1
ATOM 1450 C CA . ALA A 1 189 ? -32.887 -1.386 10.267 1.00 88.06 189 ALA A CA 1
ATOM 1451 C C . ALA A 1 189 ? -33.917 -2.202 9.471 1.00 88.06 189 ALA A C 1
ATOM 1453 O O . ALA A 1 189 ? -35.102 -1.888 9.535 1.00 88.06 189 ALA A O 1
ATOM 1454 N N . LYS A 1 190 ? -33.489 -3.259 8.764 1.00 90.62 190 LYS A N 1
ATOM 1455 C CA . LYS A 1 190 ? -34.390 -4.198 8.069 1.00 90.62 190 LYS A CA 1
ATOM 1456 C C . LYS A 1 190 ? -35.284 -4.960 9.050 1.00 90.62 190 LYS A C 1
ATOM 1458 O O . LYS A 1 190 ? -36.471 -5.101 8.787 1.00 90.62 190 LYS A O 1
ATOM 1463 N N . ASP A 1 191 ? -34.733 -5.366 10.191 1.00 87.38 191 ASP A N 1
ATOM 1464 C CA . ASP A 1 191 ? -35.445 -6.087 11.253 1.00 87.38 191 ASP A CA 1
ATOM 1465 C C . ASP A 1 191 ? -36.318 -5.164 12.128 1.00 87.38 191 ASP A C 1
ATOM 1467 O O . ASP A 1 191 ? -37.024 -5.629 13.020 1.00 87.38 191 ASP A O 1
ATOM 1471 N N . GLY A 1 192 ? -36.265 -3.842 11.917 1.00 79.56 192 GLY A N 1
ATOM 1472 C CA . GLY A 1 192 ? -37.060 -2.857 12.659 1.00 79.56 192 GLY A CA 1
ATOM 1473 C C . GLY A 1 192 ? -36.645 -2.644 14.124 1.00 79.56 192 GLY A C 1
ATOM 1474 O O . GLY A 1 192 ? -37.297 -1.887 14.837 1.00 79.56 192 GLY A O 1
ATOM 1475 N N . SER A 1 193 ? -35.550 -3.261 14.580 1.00 78.19 193 SER A N 1
ATOM 1476 C CA . SER A 1 193 ? -35.035 -3.162 15.957 1.00 78.19 193 SER A CA 1
ATOM 1477 C C . SER A 1 193 ? -34.078 -1.975 16.173 1.00 78.19 193 SER A C 1
ATOM 1479 O O . SER A 1 193 ? -33.520 -1.820 17.266 1.00 78.19 193 SER A O 1
ATOM 1481 N N . LEU A 1 194 ? -33.823 -1.151 15.152 1.00 72.94 194 LEU A N 1
ATOM 1482 C CA . LEU A 1 194 ? -32.900 -0.022 15.259 1.00 72.94 194 LEU A CA 1
ATOM 1483 C C . LEU A 1 194 ? -33.501 1.108 16.116 1.00 72.94 194 LEU A C 1
ATOM 1485 O O . LEU A 1 194 ? -34.221 1.976 15.625 1.00 72.94 194 LEU A O 1
ATOM 1489 N N . VAL A 1 195 ? -33.166 1.124 17.405 1.00 70.31 195 VAL A N 1
ATOM 1490 C CA . VAL A 1 195 ? -33.490 2.239 18.302 1.00 70.31 195 VAL A CA 1
ATOM 1491 C C . VAL A 1 195 ? -32.485 3.367 18.060 1.00 70.31 195 VAL A C 1
ATOM 1493 O O . VAL A 1 195 ? -31.327 3.284 18.467 1.00 70.31 195 VAL A O 1
ATOM 1496 N N . ILE A 1 196 ? -32.915 4.426 17.370 1.00 70.25 196 ILE A N 1
ATOM 1497 C CA . ILE A 1 196 ? -32.115 5.644 17.194 1.00 70.25 196 ILE A CA 1
ATOM 1498 C C . ILE A 1 196 ? -32.174 6.435 18.505 1.00 70.25 196 ILE A C 1
ATOM 1500 O O . ILE A 1 196 ? -33.064 7.261 18.706 1.00 70.25 196 ILE A O 1
ATOM 1504 N N . ASN A 1 197 ? -31.220 6.195 19.404 1.00 64.25 197 ASN A N 1
ATOM 1505 C CA . ASN A 1 197 ? -31.022 7.062 20.561 1.00 64.25 197 ASN A CA 1
ATOM 1506 C C . ASN A 1 197 ? -30.423 8.394 20.085 1.00 64.25 197 ASN A C 1
ATOM 1508 O O . ASN A 1 197 ? -29.222 8.505 19.851 1.00 64.25 197 ASN A O 1
ATOM 1512 N N . ARG A 1 198 ? -31.278 9.412 19.934 1.00 60.59 198 ARG A N 1
ATOM 1513 C CA . ARG A 1 198 ? -30.896 10.799 19.598 1.00 60.59 198 ARG A CA 1
ATOM 1514 C C . ARG A 1 198 ? -30.117 11.526 20.707 1.00 60.59 198 ARG A C 1
ATOM 1516 O O . ARG A 1 198 ? -29.681 12.646 20.486 1.00 60.59 198 ARG A O 1
ATOM 1523 N N . GLU A 1 199 ? -29.922 10.910 21.869 1.00 54.50 199 GLU A N 1
ATOM 1524 C CA . GLU A 1 199 ? -29.342 11.560 23.055 1.00 54.50 199 GLU A CA 1
ATOM 1525 C C . GLU A 1 199 ? -27.803 11.699 23.014 1.00 54.50 199 GLU A C 1
ATOM 1527 O O . GLU A 1 199 ? -27.229 12.394 23.844 1.00 54.50 199 GLU A O 1
ATOM 1532 N N . SER A 1 200 ? -27.102 11.048 22.075 1.00 50.34 200 SER A N 1
ATOM 1533 C CA . SER A 1 200 ? -25.623 11.022 22.058 1.00 50.34 200 SER A CA 1
ATOM 1534 C C . SER A 1 200 ? -24.964 11.958 21.036 1.00 50.34 200 SER A C 1
ATOM 1536 O O . SER A 1 200 ? -23.744 11.926 20.892 1.00 50.34 200 SER A O 1
ATOM 1538 N N . SER A 1 201 ? -25.718 12.814 20.338 1.00 48.50 201 SER A N 1
ATOM 1539 C CA . SER A 1 201 ? -25.138 13.822 19.440 1.00 48.50 201 SER A CA 1
ATOM 1540 C C . SER A 1 201 ? -24.936 15.154 20.167 1.00 48.50 201 SER A C 1
ATOM 1542 O O . SER A 1 201 ? -25.742 16.076 20.031 1.00 48.50 201 SER A O 1
ATOM 1544 N N . ASN A 1 202 ? -23.850 15.266 20.931 1.00 44.38 202 ASN A N 1
ATOM 1545 C CA . ASN A 1 202 ? -23.332 16.568 21.340 1.00 44.38 202 ASN A CA 1
ATOM 1546 C C . ASN A 1 202 ? -22.375 17.097 20.262 1.00 44.38 202 ASN A C 1
ATOM 1548 O O . ASN A 1 202 ? -21.250 16.623 20.150 1.00 44.38 202 ASN A O 1
ATOM 1552 N N . GLY A 1 203 ? -22.854 18.102 19.520 1.00 40.00 203 GLY A N 1
ATOM 1553 C CA . GLY A 1 203 ? -22.041 19.135 18.870 1.00 40.00 203 GLY A CA 1
ATOM 1554 C C . GLY A 1 203 ? -21.556 18.857 17.445 1.00 40.00 203 GLY A C 1
ATOM 1555 O O . GLY A 1 203 ? -20.426 18.426 17.273 1.00 40.00 203 GLY A O 1
ATOM 1556 N N . ASP A 1 204 ? -22.375 19.164 16.433 1.00 35.81 204 ASP A N 1
ATOM 1557 C CA . ASP A 1 204 ? -22.164 20.309 15.516 1.00 35.81 204 ASP A CA 1
ATOM 1558 C C . ASP A 1 204 ? -23.173 20.281 14.336 1.00 35.81 204 ASP A C 1
ATOM 1560 O O . ASP A 1 204 ? -23.512 19.221 13.813 1.00 35.81 204 ASP A O 1
ATOM 1564 N N . GLY A 1 205 ? -23.652 21.458 13.917 1.00 35.44 205 GLY A N 1
ATOM 1565 C CA . GLY A 1 205 ? -24.139 21.694 12.550 1.00 35.44 205 GLY A CA 1
ATOM 1566 C C . GLY A 1 205 ? -25.603 21.396 12.183 1.00 35.44 205 GLY A C 1
ATOM 1567 O O . GLY A 1 205 ? -25.886 20.480 11.423 1.00 35.44 205 GLY A O 1
ATOM 1568 N N . SER A 1 206 ? -26.532 22.249 12.628 1.00 41.38 206 SER A N 1
ATOM 1569 C CA . SER A 1 206 ? -27.729 22.720 11.890 1.00 41.38 206 SER A CA 1
ATOM 1570 C C . SER A 1 206 ? -28.187 21.953 10.619 1.00 41.38 206 SER A C 1
ATOM 1572 O O . SER A 1 206 ? -27.716 22.235 9.519 1.00 41.38 206 SER A O 1
ATOM 1574 N N . SER A 1 207 ? -29.279 21.179 10.712 1.00 37.56 207 SER A N 1
ATOM 1575 C CA . SER A 1 207 ? -30.393 21.303 9.749 1.00 37.56 207 SER A CA 1
ATOM 1576 C C . SER A 1 207 ? -31.733 20.804 10.317 1.00 37.56 207 SER A C 1
ATOM 1578 O O . SER A 1 207 ? -31.948 19.635 10.618 1.00 37.56 207 SER A O 1
ATOM 1580 N N . SER A 1 208 ? -32.636 21.772 10.479 1.00 34.16 208 SER A N 1
ATOM 1581 C CA . SER A 1 208 ? -34.100 21.682 10.384 1.00 34.16 208 SER A CA 1
ATOM 1582 C C . SER A 1 208 ? -34.855 20.562 11.119 1.00 34.16 208 SER A C 1
ATOM 1584 O O . SER A 1 208 ? -35.085 19.462 10.619 1.00 34.16 208 SER A O 1
ATOM 1586 N N . LYS A 1 209 ? -35.456 20.976 12.241 1.00 38.41 209 LYS A N 1
ATOM 1587 C CA . LYS A 1 209 ? -36.798 20.561 12.678 1.00 38.41 209 LYS A CA 1
ATOM 1588 C C . LYS A 1 209 ? -37.789 20.547 11.502 1.00 38.41 209 LYS A C 1
ATOM 1590 O O . LYS A 1 209 ? -37.941 21.572 10.845 1.00 38.41 209 LYS A O 1
ATOM 1595 N N . SER A 1 210 ? -38.519 19.441 11.331 1.00 37.31 210 SER A N 1
ATOM 1596 C CA . SER A 1 210 ? -39.998 19.364 11.225 1.00 37.31 210 SER A CA 1
ATOM 1597 C C . SER A 1 210 ? -40.478 18.163 10.394 1.00 37.31 210 SER A C 1
ATOM 1599 O O . SER A 1 210 ? -41.016 18.293 9.303 1.00 37.31 210 SER A O 1
ATOM 1601 N N . ALA A 1 211 ? -40.382 16.962 10.970 1.00 39.75 211 ALA A N 1
ATOM 1602 C CA . ALA A 1 211 ? -41.370 15.921 10.695 1.00 39.75 211 ALA A CA 1
ATOM 1603 C C . ALA A 1 211 ? -42.573 16.187 11.616 1.00 39.75 211 ALA A C 1
ATOM 1605 O O . ALA A 1 211 ? -42.685 15.604 12.690 1.00 39.75 211 ALA A O 1
ATOM 1606 N N . ALA A 1 212 ? -43.408 17.153 11.235 1.00 40.06 212 ALA A N 1
ATOM 1607 C CA . ALA A 1 212 ? -44.692 17.420 11.870 1.00 40.06 212 ALA A CA 1
ATOM 1608 C C . ALA A 1 212 ? -45.775 17.407 10.787 1.00 40.06 212 ALA A C 1
ATOM 1610 O O . ALA A 1 212 ? -45.838 18.296 9.946 1.00 40.06 212 ALA A O 1
ATOM 1611 N N . GLU A 1 213 ? -46.586 16.353 10.841 1.00 42.59 213 GLU A N 1
ATOM 1612 C CA . GLU A 1 213 ? -48.000 16.309 10.468 1.00 42.59 213 GLU A CA 1
ATOM 1613 C C . GLU A 1 213 ? -48.416 16.768 9.062 1.00 42.59 213 GLU A C 1
ATOM 1615 O O . GLU A 1 213 ? -48.440 17.937 8.685 1.00 42.59 213 GLU A O 1
ATOM 1620 N N . SER A 1 214 ? -48.914 15.774 8.329 1.00 57.28 214 SER A N 1
ATOM 1621 C CA . SER A 1 214 ? -49.795 15.866 7.174 1.00 57.28 214 SER A CA 1
ATOM 1622 C C . SER A 1 214 ? -50.828 17.000 7.266 1.00 57.28 214 SER A C 1
ATOM 1624 O O . SER A 1 214 ? -51.929 16.819 7.789 1.00 57.28 214 SER A O 1
ATOM 1626 N N . LYS A 1 215 ? -50.533 18.145 6.648 1.00 51.91 215 LYS A N 1
ATOM 1627 C CA . LYS A 1 215 ? -51.544 19.138 6.269 1.00 51.91 215 LYS A CA 1
ATOM 1628 C C . LYS A 1 215 ? -51.881 18.966 4.794 1.00 51.91 215 LYS A C 1
ATOM 1630 O O . LYS A 1 215 ? -51.352 19.639 3.919 1.00 51.91 215 LYS A O 1
ATOM 1635 N N . LYS A 1 216 ? -52.817 18.051 4.526 1.00 58.75 216 LYS A N 1
ATOM 1636 C CA . LYS A 1 216 ? -53.645 18.111 3.317 1.00 58.75 216 LYS A CA 1
ATOM 1637 C C . LYS A 1 216 ? -54.382 19.448 3.336 1.00 58.75 216 LYS A C 1
ATOM 1639 O O . LYS A 1 216 ? -55.180 19.649 4.249 1.00 58.75 216 LYS A O 1
ATOM 1644 N N . ARG A 1 217 ? -54.137 20.309 2.343 1.00 59.81 217 ARG A N 1
ATOM 1645 C CA . ARG A 1 217 ? -55.123 21.162 1.644 1.00 59.81 217 ARG A CA 1
ATOM 1646 C C . ARG A 1 217 ? -54.405 22.158 0.735 1.00 59.81 217 ARG A C 1
ATOM 1648 O O . ARG A 1 217 ? -53.651 22.999 1.199 1.00 59.81 217 ARG A O 1
ATOM 1655 N N . GLY A 1 218 ? -54.727 22.060 -0.547 1.00 55.75 218 GLY A N 1
ATOM 1656 C CA . GLY A 1 218 ? -54.330 22.981 -1.601 1.00 55.75 218 GLY A CA 1
ATOM 1657 C C . GLY A 1 218 ? -54.868 22.467 -2.929 1.00 55.75 218 GLY A C 1
ATOM 1658 O O . GLY A 1 218 ? -54.093 22.102 -3.798 1.00 55.75 218 GLY A O 1
ATOM 1659 N N . ARG A 1 219 ? -56.200 22.333 -3.031 1.00 64.31 219 ARG A N 1
ATOM 1660 C CA . ARG A 1 219 ? -56.888 22.089 -4.304 1.00 64.31 219 ARG A CA 1
ATOM 1661 C C . ARG A 1 219 ? -56.761 23.356 -5.138 1.00 64.31 219 ARG A C 1
ATOM 1663 O O . ARG A 1 219 ? -57.513 24.308 -4.937 1.00 64.31 219 ARG A O 1
ATOM 1670 N N . TRP A 1 220 ? -55.793 23.346 -6.033 1.00 65.19 220 TRP A N 1
ATOM 1671 C CA . TRP A 1 220 ? -55.779 24.201 -7.198 1.00 65.19 220 TRP A CA 1
ATOM 1672 C C . TRP A 1 220 ? -55.702 23.249 -8.382 1.00 65.19 220 TRP A C 1
ATOM 1674 O O . TRP A 1 220 ? -54.683 22.602 -8.585 1.00 65.19 220 TRP A O 1
ATOM 1684 N N . ASP A 1 221 ? -56.837 23.147 -9.066 1.00 62.94 221 ASP A N 1
ATOM 1685 C CA . ASP A 1 221 ? -57.072 22.373 -10.281 1.00 62.94 221 ASP A CA 1
ATOM 1686 C C . ASP A 1 221 ? -57.130 20.834 -10.143 1.00 62.94 221 ASP A C 1
ATOM 1688 O O . ASP A 1 221 ? -56.215 20.200 -9.620 1.00 62.94 221 ASP A O 1
ATOM 1692 N N . GLN A 1 222 ? -58.223 20.270 -10.682 1.00 44.81 222 GLN A N 1
ATOM 1693 C CA . GLN A 1 222 ? -58.616 18.844 -10.790 1.00 44.81 222 GLN A CA 1
ATOM 1694 C C . GLN A 1 222 ? -59.356 18.187 -9.604 1.00 44.81 222 GLN A C 1
ATOM 1696 O O . GLN A 1 222 ? -58.870 18.141 -8.447 1.00 44.81 222 GLN A O 1
#

Radius of gyration: 39.25 Å; chains: 1; bounding box: 100×61×108 Å

Sequence (222 aa):
MENIPRTHEDIEAQIRDIQSKKKEISAEAAKDKGVGLLESGYYDADLYDGAAGKGKYEGYVTSIAPNDDVDDDEDDGMPMGRGGDGGAGGGGRNRAPGYTAPAALLNDVAQPDADFDPFADRRRPTVGEKEDEYRQKRRRLVISPERADPFADGGKTPDVGSRSYTEIMREQMLKGEEVELRKKIQEKAKDGSLVINRESSNGDGSSSKSAAESKKRGRWDQ

Foldseek 3Di:
DDDDDDDPVSVVVVVVVVVVVVVVVVVVVVVCPDADPPHPDPDPCVVVVPCVVPPPCVPPDPDDDPDPDPPVDDDPDDPDDDDDDDDDDDDDPDDPPPPDDDPVVVVVVPDDPPPDDVCPVVDDDDPCRVDDPVVVVVVVDPPADPDPDCPVVPNDDQDPPPCDRVNVVVVVVVVVVVVVVVVVQVVCVVVVNDDPPPPPDDDDDDDDDDPDDDDDDDDDDD

InterPro domains:
  IPR038737 Splicing factor 3B subunit 1-like [PTHR12097] (19-222)

Secondary structure (DSSP, 8-state):
------SHHHHHHHHHHHHHHHHHHHHHHHH--PPPTTS--S--HHHHSTTTTS-TTTT--S---TT-------------------------------SS--HHHHHHHS---TT--TTTTTSPPPTTTTS-HHHHHHHHS-SS-----TTTTTSPPPPTTS--HHHHHHHHHHHHHHHHHHHHHHHHHHTT-----GGG--S-------------------

pLDDT: mean 70.58, std 16.47, range [33.97, 94.62]